Protein AF-0000000084942163 (afdb_homodimer)

Structure (mmCIF, N/CA/C/O backbone):
data_AF-0000000084942163-model_v1
#
loop_
_entity.id
_entity.type
_entity.pdbx_description
1 polymer 'PTS system, Lactose/Cellobiose specific IIB subunit'
#
loop_
_atom_site.group_PDB
_atom_site.id
_atom_site.type_symbol
_atom_site.label_atom_id
_atom_site.label_alt_id
_atom_site.label_comp_id
_atom_site.label_asym_id
_atom_site.label_entity_id
_atom_site.label_seq_id
_atom_site.pdbx_PDB_ins_code
_atom_site.Cartn_x
_atom_site.Cartn_y
_atom_site.Cartn_z
_atom_site.occupancy
_atom_site.B_iso_or_equiv
_atom_site.auth_seq_id
_atom_site.auth_comp_id
_atom_site.auth_asym_id
_atom_site.auth_atom_id
_atom_site.pdbx_PDB_model_num
ATOM 1 N N . MET A 1 1 ? 3.299 -0.638 -3.248 1 67.81 1 MET A N 1
ATOM 2 C CA . MET A 1 1 ? 3.74 -1.973 -3.645 1 67.81 1 MET A CA 1
ATOM 3 C C . MET A 1 1 ? 2.865 -2.525 -4.766 1 67.81 1 MET A C 1
ATOM 5 O O . MET A 1 1 ? 1.642 -2.383 -4.73 1 67.81 1 MET A O 1
ATOM 9 N N . LYS A 1 2 ? 3.496 -3.043 -5.801 1 80.25 2 LYS A N 1
ATOM 10 C CA . LYS A 1 2 ? 2.793 -3.65 -6.926 1 80.25 2 LYS A CA 1
ATOM 11 C C . LYS A 1 2 ? 2.842 -5.176 -6.848 1 80.25 2 LYS A C 1
ATOM 13 O O . LYS A 1 2 ? 3.924 -5.766 -6.82 1 80.25 2 LYS A O 1
ATOM 18 N N . VAL A 1 3 ? 1.602 -5.746 -6.766 1 85.88 3 VAL A N 1
ATOM 19 C CA . VAL A 1 3 ? 1.5 -7.191 -6.613 1 85.88 3 VAL A CA 1
ATOM 20 C C . VAL A 1 3 ? 0.808 -7.793 -7.836 1 85.88 3 VAL A C 1
ATOM 22 O O . VAL A 1 3 ? -0.173 -7.238 -8.336 1 85.88 3 VAL A O 1
ATOM 25 N N . LEU A 1 4 ? 1.33 -8.914 -8.367 1 88.06 4 LEU A N 1
ATOM 26 C CA . LEU A 1 4 ? 0.745 -9.648 -9.484 1 88.06 4 LEU A CA 1
ATOM 27 C C . LEU A 1 4 ? 0.287 -11.031 -9.039 1 88.06 4 LEU A C 1
ATOM 29 O O . LEU A 1 4 ? 1.08 -11.812 -8.508 1 88.06 4 LEU A O 1
ATOM 33 N N . ALA A 1 5 ? -0.987 -11.266 -9.156 1 90.25 5 ALA A N 1
ATOM 34 C CA . ALA A 1 5 ? -1.552 -12.602 -8.992 1 90.25 5 ALA A CA 1
ATOM 35 C C . ALA A 1 5 ? -1.665 -13.312 -10.336 1 90.25 5 ALA A C 1
ATOM 37 O O . ALA A 1 5 ? -2.311 -12.812 -11.258 1 90.25 5 ALA A O 1
ATOM 38 N N . ALA A 1 6 ? -0.966 -14.414 -10.391 1 90 6 ALA A N 1
ATOM 39 C CA . ALA A 1 6 ? -0.993 -15.117 -11.672 1 90 6 ALA A CA 1
ATOM 40 C C . ALA A 1 6 ? -1.454 -16.562 -11.492 1 90 6 ALA A C 1
ATOM 42 O O . ALA A 1 6 ? -1.096 -17.219 -10.516 1 90 6 ALA A O 1
ATOM 43 N N . CYS A 1 7 ? -2.297 -17 -12.32 1 81.81 7 CYS A N 1
ATOM 44 C CA . CYS A 1 7 ? -2.74 -18.391 -12.289 1 81.81 7 CYS A CA 1
ATOM 45 C C . CYS A 1 7 ? -2.576 -19.062 -13.648 1 81.81 7 CYS A C 1
ATOM 47 O O . CYS A 1 7 ? -2.479 -18.375 -14.672 1 81.81 7 CYS A O 1
ATOM 49 N N . GLY A 1 8 ? -2.443 -20.344 -13.578 1 77.88 8 GLY A N 1
ATOM 50 C CA . GLY A 1 8 ? -2.289 -21.141 -14.789 1 77.88 8 GLY A CA 1
ATOM 51 C C . GLY A 1 8 ? -3.568 -21.25 -15.594 1 77.88 8 GLY A C 1
ATOM 52 O O . GLY A 1 8 ? -3.525 -21.391 -16.812 1 77.88 8 GLY A O 1
ATOM 53 N N . SER A 1 9 ? -4.609 -21.391 -14.898 1 66.06 9 SER A N 1
ATOM 54 C CA . SER A 1 9 ? -5.871 -21.828 -15.492 1 66.06 9 SER A CA 1
ATOM 55 C C . SER A 1 9 ? -6.652 -20.656 -16.062 1 66.06 9 SER A C 1
ATOM 57 O O . SER A 1 9 ? -7.77 -20.828 -16.562 1 66.06 9 SER A O 1
ATOM 59 N N . GLY A 1 10 ? -6.152 -19.438 -16 1 65.75 10 GLY A N 1
ATOM 60 C CA . GLY A 1 10 ? -6.906 -18.359 -16.609 1 65.75 10 GLY A CA 1
ATOM 61 C C . GLY A 1 10 ? -7.129 -17.188 -15.68 1 65.75 10 GLY A C 1
ATOM 62 O O . GLY A 1 10 ? -6.625 -17.172 -14.555 1 65.75 10 GLY A O 1
ATOM 63 N N . MET A 1 11 ? -7.984 -16.219 -16.125 1 67.44 11 MET A N 1
ATOM 64 C CA . MET A 1 11 ? -8.227 -14.922 -15.516 1 67.44 11 MET A CA 1
ATOM 65 C C . MET A 1 11 ? -9.125 -15.055 -14.289 1 67.44 11 MET A C 1
ATOM 67 O O . MET A 1 11 ? -8.898 -14.383 -13.273 1 67.44 11 MET A O 1
ATOM 71 N N . GLY A 1 12 ? -9.961 -16.141 -14.227 1 70.31 12 GLY A N 1
ATOM 72 C CA . GLY A 1 12 ? -10.852 -16.281 -13.086 1 70.31 12 GLY A CA 1
ATOM 73 C C . GLY A 1 12 ? -10.117 -16.594 -11.797 1 70.31 12 GLY A C 1
ATOM 74 O O . GLY A 1 12 ? -10.352 -15.945 -10.773 1 70.31 12 GLY A O 1
ATOM 75 N N . SER A 1 13 ? -9.312 -17.625 -11.82 1 75.69 13 SER A N 1
ATOM 76 C CA . SER A 1 13 ? -8.578 -18.016 -10.625 1 75.69 13 SER A CA 1
ATOM 77 C C . SER A 1 13 ? -7.664 -16.906 -10.133 1 75.69 13 SER A C 1
ATOM 79 O O . SER A 1 13 ? -7.566 -16.656 -8.93 1 75.69 13 SER A O 1
ATOM 81 N N . SER A 1 14 ? -7.109 -16.188 -11.148 1 78.12 14 SER A N 1
ATOM 82 C CA . SER A 1 14 ? -6.227 -15.094 -10.734 1 78.12 14 SER A CA 1
ATOM 83 C C . SER A 1 14 ? -7.016 -13.945 -10.109 1 78.12 14 SER A C 1
ATOM 85 O O . SER A 1 14 ? -6.516 -13.258 -9.211 1 78.12 14 SER A O 1
ATOM 87 N N . GLN A 1 15 ? -8.234 -13.773 -10.539 1 73.62 15 GLN A N 1
ATOM 88 C CA . GLN A 1 15 ? -9.094 -12.766 -9.93 1 73.62 15 GLN A CA 1
ATOM 89 C C . GLN A 1 15 ? -9.406 -13.109 -8.477 1 73.62 15 GLN A C 1
ATOM 91 O O . GLN A 1 15 ? -9.414 -12.227 -7.617 1 73.62 15 GLN A O 1
ATOM 96 N N . ILE A 1 16 ? -9.672 -14.352 -8.266 1 75.06 16 ILE A N 1
ATOM 97 C CA . ILE A 1 16 ? -9.953 -14.797 -6.906 1 75.06 16 ILE A CA 1
ATOM 98 C C . ILE A 1 16 ? -8.727 -14.594 -6.027 1 75.06 16 ILE A C 1
ATOM 100 O O . ILE A 1 16 ? -8.836 -14.102 -4.898 1 75.06 16 ILE A O 1
ATOM 104 N N . ILE A 1 17 ? -7.609 -14.92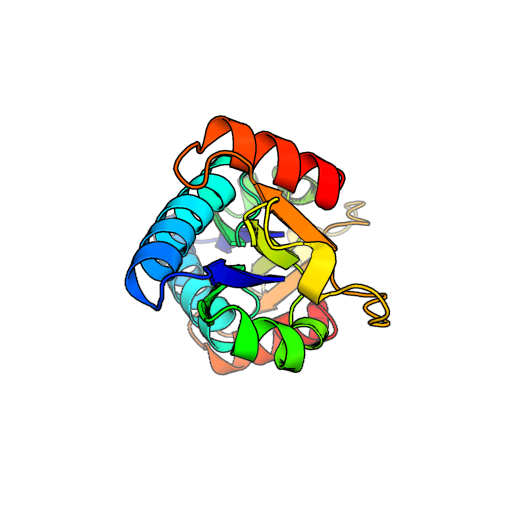2 -6.562 1 81.25 17 ILE A N 1
ATOM 105 C CA . ILE A 1 17 ? -6.363 -14.75 -5.824 1 81.25 17 ILE A CA 1
ATOM 106 C C . ILE A 1 17 ? -6.145 -13.266 -5.527 1 81.25 17 ILE A C 1
ATOM 108 O O . ILE A 1 17 ? -5.75 -12.898 -4.418 1 81.25 17 ILE A O 1
ATOM 112 N N . LYS A 1 18 ? -6.441 -12.469 -6.516 1 79.62 18 LYS A N 1
ATOM 113 C CA . LYS A 1 18 ? -6.344 -11.023 -6.328 1 79.62 18 LYS A CA 1
ATOM 114 C C . LYS A 1 18 ? -7.223 -10.555 -5.172 1 79.62 18 LYS A C 1
ATOM 116 O O . LYS A 1 18 ? -6.773 -9.797 -4.312 1 79.62 18 LYS A O 1
ATOM 121 N N . MET A 1 19 ? -8.383 -11.023 -5.105 1 73.31 19 MET A N 1
ATOM 122 C CA . MET A 1 19 ? -9.312 -10.625 -4.055 1 73.31 19 MET A CA 1
ATOM 123 C C . MET A 1 19 ? -8.812 -11.07 -2.686 1 73.31 19 MET A C 1
ATOM 125 O O . MET A 1 19 ? -8.859 -10.312 -1.72 1 73.31 19 MET A O 1
ATOM 129 N N . LYS A 1 20 ? -8.336 -12.328 -2.629 1 78.69 20 LYS A N 1
ATOM 130 C CA . LYS A 1 20 ? -7.824 -12.852 -1.362 1 78.69 20 LYS A CA 1
ATOM 131 C C . LYS A 1 20 ? -6.57 -12.102 -0.925 1 78.69 20 LYS A C 1
ATOM 133 O O . LYS A 1 20 ? -6.398 -11.805 0.259 1 78.69 20 LYS A O 1
ATOM 138 N N . LEU A 1 21 ? -5.738 -11.812 -1.9 1 82.56 21 LEU A N 1
ATOM 139 C CA . LEU A 1 21 ? -4.527 -11.055 -1.602 1 82.56 21 LEU A CA 1
ATOM 140 C C . LEU A 1 21 ? -4.875 -9.68 -1.043 1 82.56 21 LEU A C 1
ATOM 142 O O . LEU A 1 21 ? -4.262 -9.227 -0.073 1 82.56 21 LEU A O 1
ATOM 146 N N . THR A 1 22 ? -5.801 -9.023 -1.684 1 72.56 22 THR A N 1
ATOM 147 C CA . THR A 1 22 ? -6.25 -7.719 -1.214 1 72.56 22 THR A CA 1
ATOM 148 C C . THR A 1 22 ? -6.691 -7.793 0.245 1 72.56 22 THR A C 1
ATOM 150 O O . THR A 1 22 ? -6.312 -6.949 1.058 1 72.56 22 THR A O 1
ATOM 153 N N . ASN A 1 23 ? -7.418 -8.914 0.524 1 73.06 23 ASN A N 1
ATOM 154 C CA . ASN A 1 23 ? -7.871 -9.117 1.896 1 73.06 23 ASN A CA 1
ATOM 155 C C . ASN A 1 23 ? -6.695 -9.328 2.848 1 73.06 23 ASN A C 1
ATOM 157 O O . ASN A 1 23 ? -6.684 -8.781 3.955 1 73.06 23 ASN A O 1
ATOM 161 N N . VAL A 1 24 ? -5.785 -10.172 2.498 1 76.19 24 VAL A N 1
ATOM 162 C CA . VAL A 1 24 ? -4.617 -10.492 3.312 1 76.19 24 VAL A CA 1
ATOM 163 C C . VAL A 1 24 ? -3.795 -9.227 3.561 1 76.19 24 VAL A C 1
ATOM 165 O O . VAL A 1 24 ? -3.367 -8.969 4.688 1 76.19 24 VAL A O 1
ATOM 168 N N . PHE A 1 25 ? -3.551 -8.461 2.553 1 74.38 25 PHE A N 1
ATOM 169 C CA . PHE A 1 25 ? -2.779 -7.23 2.713 1 74.38 25 PHE A CA 1
ATOM 170 C C . PHE A 1 25 ? -3.479 -6.27 3.668 1 74.38 25 PHE A C 1
ATOM 172 O O . PHE A 1 25 ? -2.824 -5.562 4.434 1 74.38 25 PHE A O 1
ATOM 179 N N . ARG A 1 26 ? -4.73 -6.305 3.504 1 66 26 ARG A N 1
ATOM 180 C CA . ARG A 1 26 ? -5.523 -5.488 4.418 1 66 26 ARG A CA 1
ATOM 181 C C . ARG A 1 26 ? -5.312 -5.918 5.863 1 66 26 ARG A C 1
ATOM 183 O O . ARG A 1 26 ? -5.109 -5.078 6.742 1 66 26 ARG A O 1
ATOM 190 N N . LYS A 1 27 ? -5.309 -7.289 6.012 1 67.25 27 LYS A N 1
ATOM 191 C CA . LYS A 1 27 ? -5.164 -7.844 7.355 1 67.25 27 LYS A CA 1
ATOM 192 C C . LYS A 1 27 ? -3.756 -7.605 7.898 1 67.25 27 LYS A C 1
ATOM 194 O O . LYS A 1 27 ? -3.572 -7.43 9.102 1 67.25 27 LYS A O 1
ATOM 199 N N . LEU A 1 28 ? -2.854 -7.781 7 1 63.09 28 LEU A N 1
ATOM 200 C CA . LEU A 1 28 ? -1.464 -7.598 7.406 1 63.09 28 LEU A CA 1
ATOM 201 C C . LEU A 1 28 ? -1.133 -6.117 7.566 1 63.09 28 LEU A C 1
ATOM 203 O O . LEU A 1 28 ? -0.024 -5.766 7.973 1 63.09 28 LEU A O 1
ATOM 207 N N . ASN A 1 29 ? -2.1 -5.301 7.43 1 54.91 29 ASN A N 1
ATOM 208 C CA . ASN A 1 29 ? -1.901 -3.855 7.496 1 54.91 29 ASN A CA 1
ATOM 209 C C . ASN A 1 29 ? -0.784 -3.398 6.562 1 54.91 29 ASN A C 1
ATOM 211 O O . ASN A 1 29 ? 0.019 -2.537 6.922 1 54.91 29 ASN A O 1
ATOM 215 N N . ILE A 1 30 ? -0.42 -4.328 5.703 1 50.69 30 ILE A N 1
ATOM 216 C CA . ILE A 1 30 ? 0.591 -3.914 4.738 1 50.69 30 ILE A CA 1
ATOM 217 C C . ILE A 1 30 ? 0.036 -2.797 3.857 1 50.69 30 ILE A C 1
ATOM 219 O O . ILE A 1 30 ? 0.793 -1.981 3.328 1 50.69 30 ILE A O 1
ATOM 223 N N . PRO A 1 31 ? -1.239 -2.74 3.568 1 52.91 31 PRO A N 1
ATOM 224 C CA . PRO A 1 31 ? -1.626 -1.7 2.611 1 52.91 31 PRO A CA 1
ATOM 225 C C . PRO A 1 31 ? -1.34 -0.291 3.123 1 52.91 31 PRO A C 1
ATOM 227 O O . PRO A 1 31 ? -1.049 -0.107 4.309 1 52.91 31 PRO A O 1
ATOM 230 N N . LEU A 1 32 ? -1.668 0.721 2.238 1 59.22 32 LEU A N 1
ATOM 231 C CA . LEU A 1 32 ? -1.791 2.109 2.668 1 59.22 32 LEU A CA 1
ATOM 232 C C . LEU A 1 32 ? -2.834 2.246 3.771 1 59.22 32 LEU A C 1
ATOM 234 O O . LEU A 1 32 ? -4.004 1.922 3.568 1 59.22 32 LEU A O 1
ATOM 238 N N . GLU A 1 33 ? -2.463 2.111 4.965 1 70.31 33 GLU A N 1
ATOM 239 C CA . GLU A 1 33 ? -3.361 2.443 6.066 1 70.31 33 GLU A CA 1
ATOM 240 C C . GLU A 1 33 ? -3.336 3.939 6.367 1 70.31 33 GLU A C 1
ATOM 242 O O . GLU A 1 33 ? -2.293 4.488 6.73 1 70.31 33 GLU A O 1
ATOM 247 N N . VAL A 1 34 ? -4.496 4.539 5.945 1 76.81 34 VAL A N 1
ATOM 248 C CA . VAL A 1 34 ? -4.594 5.961 6.254 1 76.81 34 VAL A CA 1
ATOM 249 C C . VAL A 1 34 ? -5.473 6.164 7.488 1 76.81 34 VAL A C 1
ATOM 251 O O . VAL A 1 34 ? -6.637 5.758 7.5 1 76.81 34 VAL A O 1
ATOM 254 N N . HIS A 1 35 ? -4.953 6.609 8.516 1 81.75 35 HIS A N 1
ATOM 255 C CA . HIS A 1 35 ? -5.656 6.977 9.734 1 81.75 35 HIS A CA 1
ATOM 256 C C . HIS A 1 35 ? -5.824 8.492 9.844 1 81.75 35 HIS A C 1
ATOM 258 O O . HIS A 1 35 ? -5.16 9.242 9.133 1 81.75 35 HIS A O 1
ATOM 264 N N . HIS A 1 36 ? -6.879 8.883 10.617 1 84.5 36 HIS A N 1
ATOM 265 C CA . HIS A 1 36 ? -7.035 10.305 10.867 1 84.5 36 HIS A CA 1
ATOM 266 C C . HIS A 1 36 ? -7.219 10.586 12.352 1 84.5 36 HIS A C 1
ATOM 268 O O . HIS A 1 36 ? -7.711 9.734 13.094 1 84.5 36 HIS A O 1
ATOM 274 N N . CYS A 1 37 ? -6.715 11.711 12.867 1 85.62 37 CYS A N 1
ATOM 275 C CA . CYS A 1 37 ? -6.879 12.125 14.258 1 85.62 37 CYS A CA 1
ATOM 276 C C . CYS A 1 37 ? -6.637 13.617 14.414 1 85.62 37 CYS A C 1
ATOM 278 O O . CYS A 1 37 ? -6.301 14.305 13.445 1 85.62 37 CYS A O 1
ATOM 280 N N . ALA A 1 38 ? -6.898 14.125 15.633 1 88.75 38 ALA A N 1
ATOM 281 C CA . ALA A 1 38 ? -6.551 15.508 15.961 1 88.75 38 ALA A CA 1
ATOM 282 C C . ALA A 1 38 ? -5.035 15.68 16.047 1 88.75 38 ALA A C 1
ATOM 284 O O . ALA A 1 38 ? -4.309 14.727 16.344 1 88.75 38 ALA A O 1
ATOM 285 N N . VAL A 1 39 ? -4.625 16.953 15.875 1 89.38 39 VAL A N 1
ATOM 286 C CA . VAL A 1 39 ? -3.197 17.25 15.859 1 89.38 39 VAL A CA 1
ATOM 287 C C . VAL A 1 39 ? -2.574 16.891 17.203 1 89.38 39 VAL A C 1
ATOM 289 O O . VAL A 1 39 ? -1.424 16.438 17.266 1 89.38 39 VAL A O 1
ATOM 292 N N . SER A 1 40 ? -3.232 17.109 18.266 1 87.81 40 SER A N 1
ATOM 293 C CA . SER A 1 40 ? -2.732 16.75 19.594 1 87.81 40 SER A CA 1
ATOM 294 C C . SER A 1 40 ? -2.404 15.273 19.688 1 87.81 40 SER A C 1
ATOM 296 O O . SER A 1 40 ? -1.388 14.891 20.266 1 87.81 40 SER A O 1
ATOM 298 N N . GLU A 1 41 ? -3.219 14.469 19.172 1 89.06 41 GLU A N 1
ATOM 299 C CA . GLU A 1 41 ? -2.99 13.031 19.141 1 89.06 41 GLU A CA 1
ATOM 300 C C . GLU A 1 41 ? -1.881 12.672 18.156 1 89.06 41 GLU A C 1
ATOM 302 O O . GLU A 1 41 ? -1.086 11.766 18.406 1 89.06 41 GLU A O 1
ATOM 307 N N . ALA A 1 42 ? -1.848 13.359 17.094 1 90.06 42 ALA A N 1
ATOM 308 C CA . ALA A 1 42 ? -0.821 13.109 16.078 1 90.06 42 ALA A CA 1
ATOM 309 C C . ALA A 1 42 ? 0.577 13.297 16.656 1 90.06 42 ALA A C 1
ATOM 311 O O . ALA A 1 42 ? 1.489 12.523 16.375 1 90.06 42 ALA A O 1
ATOM 312 N N . LYS A 1 43 ? 0.697 14.375 17.5 1 91.31 43 LYS A N 1
ATOM 313 C CA . LYS A 1 43 ? 1.988 14.656 18.125 1 91.31 43 LYS A CA 1
ATOM 314 C C . LYS A 1 43 ? 2.49 13.445 18.906 1 91.31 43 LYS A C 1
ATOM 316 O O . LYS A 1 43 ? 3.666 13.086 18.812 1 91.31 43 LYS A O 1
ATOM 321 N N . SER A 1 44 ? 1.686 12.797 19.516 1 91.5 44 SER A N 1
ATOM 322 C CA . SER A 1 44 ? 2.064 11.688 20.391 1 91.5 44 SER A CA 1
ATOM 323 C C . SER A 1 44 ? 2.201 10.391 19.609 1 91.5 44 SER A C 1
ATOM 325 O O . SER A 1 44 ? 2.918 9.477 20.031 1 91.5 44 SER A O 1
ATOM 327 N N . SER A 1 45 ? 1.573 10.328 18.469 1 91.31 45 SER A N 1
ATOM 328 C CA . SER A 1 45 ? 1.506 9.047 17.766 1 91.31 45 SER A CA 1
ATOM 329 C C . SER A 1 45 ? 2.318 9.07 16.484 1 91.31 45 SER A C 1
ATOM 331 O O . SER A 1 45 ? 2.441 8.047 15.805 1 91.31 45 SER A O 1
ATOM 333 N N . ALA A 1 46 ? 2.906 10.133 16.172 1 91.94 46 ALA A N 1
ATOM 334 C CA . ALA A 1 46 ? 3.557 10.352 14.891 1 91.94 46 ALA A CA 1
ATOM 335 C C . ALA A 1 46 ? 4.602 9.273 14.617 1 91.94 46 ALA A C 1
ATOM 337 O O . ALA A 1 46 ? 4.734 8.797 13.484 1 91.94 46 ALA A O 1
ATOM 338 N N . LYS A 1 47 ? 5.234 8.797 15.656 1 91.38 47 LYS A N 1
ATOM 339 C CA . LYS A 1 47 ? 6.332 7.844 15.516 1 91.38 47 LYS A CA 1
ATOM 340 C C . LYS A 1 47 ?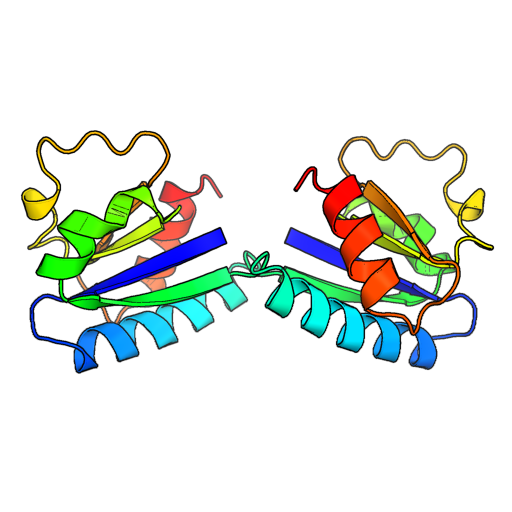 5.824 6.496 15.008 1 91.38 47 LYS A C 1
ATOM 342 O O . LYS A 1 47 ? 6.609 5.668 14.539 1 91.38 47 LYS A O 1
ATOM 347 N N . ASN A 1 48 ? 4.57 6.273 15.109 1 87.44 48 ASN A N 1
ATOM 348 C CA . ASN A 1 48 ? 3.992 4.992 14.727 1 87.44 48 ASN A CA 1
ATOM 349 C C . ASN A 1 48 ? 3.607 4.973 13.25 1 87.44 48 ASN A C 1
ATOM 351 O O . ASN A 1 48 ? 3.09 3.973 12.75 1 87.44 48 ASN A O 1
ATOM 355 N N . TYR A 1 49 ? 3.814 6.062 12.578 1 87.1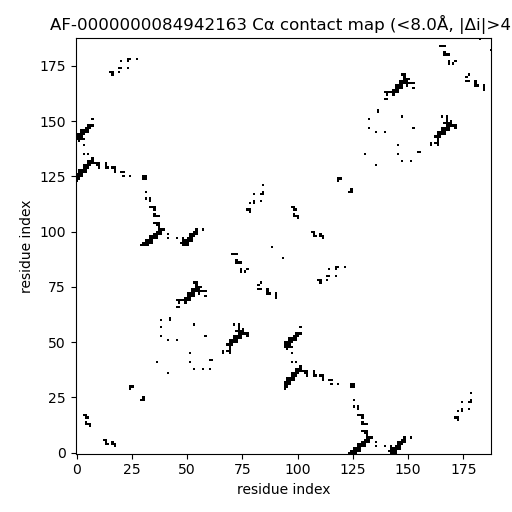2 49 TYR A N 1
ATOM 356 C CA . TYR A 1 49 ? 3.396 6.18 11.18 1 87.12 49 TYR A CA 1
ATOM 357 C C . TYR A 1 49 ? 4.59 6.477 10.281 1 87.12 49 TYR A C 1
ATOM 359 O O . TYR A 1 49 ? 5.578 7.066 10.719 1 87.12 49 TYR A O 1
ATOM 367 N N . ASP A 1 50 ? 4.531 6.059 9.031 1 84.19 50 ASP A N 1
ATOM 368 C CA . ASP A 1 50 ? 5.566 6.34 8.039 1 84.19 50 ASP A CA 1
ATOM 369 C C . ASP A 1 50 ? 5.453 7.766 7.516 1 84.19 50 ASP A C 1
ATOM 371 O O . ASP A 1 50 ? 6.461 8.406 7.211 1 84.19 50 ASP A O 1
ATOM 375 N N . LEU A 1 51 ? 4.215 8.234 7.375 1 88.5 51 LEU A N 1
ATOM 376 C CA . LEU A 1 51 ? 3.898 9.539 6.816 1 88.5 51 LEU A CA 1
ATOM 377 C C . LEU A 1 51 ? 2.793 10.219 7.617 1 88.5 51 LEU A C 1
ATOM 379 O O . LEU A 1 51 ? 1.783 9.594 7.945 1 88.5 51 LEU A O 1
ATOM 383 N N . VAL A 1 52 ? 3.039 11.43 8.078 1 92.19 52 VAL A N 1
ATOM 384 C CA . VAL A 1 52 ? 2.029 12.281 8.703 1 92.19 52 VAL A CA 1
ATOM 385 C C . VAL A 1 52 ? 1.749 13.492 7.82 1 92.19 52 VAL A C 1
ATOM 387 O O . VAL A 1 52 ? 2.676 14.188 7.398 1 92.19 52 VAL A O 1
ATOM 390 N N . VAL A 1 53 ? 0.485 13.664 7.492 1 92.75 53 VAL A N 1
ATOM 391 C CA . VAL A 1 53 ? 0.049 14.797 6.684 1 92.75 53 VAL A CA 1
ATOM 392 C C . VAL A 1 53 ? -0.767 15.766 7.539 1 92.75 53 VAL A C 1
ATOM 394 O O . VAL A 1 53 ? -1.746 15.367 8.172 1 92.75 53 VAL A O 1
ATOM 397 N N . ILE A 1 54 ? -0.37 17.031 7.586 1 91.25 54 ILE A N 1
ATOM 398 C CA . ILE A 1 54 ? -0.996 18.047 8.438 1 91.25 54 ILE A CA 1
ATOM 399 C C . ILE A 1 54 ? -0.968 19.406 7.73 1 91.25 54 ILE A C 1
ATOM 401 O O . ILE A 1 54 ? -0.328 19.547 6.688 1 91.25 54 ILE A O 1
ATOM 405 N N . SER A 1 55 ? -1.715 20.328 8.312 1 92 55 SER A N 1
ATOM 406 C CA . SER A 1 55 ? -1.631 21.703 7.828 1 92 55 SER A CA 1
ATOM 407 C C . SER A 1 55 ? -0.234 22.281 8.031 1 92 55 SER A C 1
ATOM 409 O O . SER A 1 55 ? 0.374 22.078 9.086 1 92 55 SER A O 1
ATOM 411 N N . SER A 1 56 ? 0.268 22.984 7.008 1 93.44 56 SER A N 1
ATOM 412 C CA . SER A 1 56 ? 1.579 23.625 7.129 1 93.44 56 SER A CA 1
ATOM 413 C C . SER A 1 56 ? 1.635 24.547 8.336 1 93.44 56 SER A C 1
ATOM 415 O O . SER A 1 56 ? 2.699 24.75 8.922 1 93.44 56 SER A O 1
ATOM 417 N N . ALA A 1 57 ? 0.487 25.094 8.672 1 91.81 57 ALA A N 1
ATOM 418 C CA . ALA A 1 57 ? 0.404 26.031 9.781 1 91.81 57 ALA A CA 1
ATOM 419 C C . ALA A 1 57 ? 0.66 25.328 11.109 1 91.81 57 ALA A C 1
ATOM 421 O O . ALA A 1 57 ? 0.956 25.984 12.117 1 91.81 57 ALA A O 1
ATOM 422 N N . LEU A 1 58 ? 0.569 24.062 11.172 1 92.06 58 LEU A N 1
ATOM 423 C CA . LEU A 1 58 ? 0.66 23.344 12.438 1 92.06 58 LEU A CA 1
ATOM 424 C C . LEU A 1 58 ? 1.929 22.5 12.484 1 92.06 58 LEU A C 1
ATOM 426 O O . LEU A 1 58 ? 2.09 21.672 13.383 1 92.06 58 LEU A O 1
ATOM 430 N N . LEU A 1 59 ? 2.834 22.609 11.531 1 92.81 59 LEU A N 1
ATOM 431 C CA . LEU A 1 59 ? 4.039 21.797 11.453 1 92.81 59 LEU A CA 1
ATOM 432 C C . LEU A 1 59 ? 4.875 21.938 12.719 1 92.81 59 LEU A C 1
ATOM 434 O O . LEU A 1 59 ? 5.57 21 13.117 1 92.81 59 LEU A O 1
ATOM 438 N N . GLU A 1 60 ? 4.742 23.078 13.352 1 93.38 60 GLU A N 1
ATOM 439 C CA . GLU A 1 60 ? 5.586 23.406 14.5 1 93.38 60 GLU A CA 1
ATOM 440 C C . GLU A 1 60 ? 5.32 22.469 15.672 1 93.38 60 GLU A C 1
ATOM 442 O O . GLU A 1 60 ? 6.141 22.344 16.578 1 93.38 60 GLU A O 1
ATOM 447 N N . VAL A 1 61 ? 4.18 21.859 15.703 1 90.75 61 VAL A N 1
ATOM 448 C CA . VAL A 1 61 ? 3.826 20.953 16.797 1 90.75 61 VAL A CA 1
ATOM 449 C C . VAL A 1 61 ? 4.824 19.797 16.859 1 90.75 61 VAL A C 1
ATOM 451 O O . VAL A 1 61 ? 4.996 19.172 17.906 1 90.75 61 VAL A O 1
ATOM 454 N N . PHE A 1 62 ? 5.496 19.438 15.773 1 92.19 62 PHE A N 1
ATOM 455 C CA . PHE A 1 62 ? 6.422 18.312 15.734 1 92.19 62 PHE A CA 1
ATOM 456 C C . PHE A 1 62 ? 7.848 18.781 16 1 92.19 62 PHE A C 1
ATOM 458 O O . PHE A 1 62 ? 8.773 17.969 16.047 1 92.19 62 PHE A O 1
ATOM 465 N N . ASP A 1 63 ? 8.047 20.062 16.156 1 92.06 63 ASP A N 1
ATOM 466 C CA . ASP A 1 63 ? 9.383 20.594 16.406 1 92.06 63 ASP A CA 1
ATOM 467 C C . ASP A 1 63 ? 10.016 19.906 17.625 1 92.06 63 ASP A C 1
ATOM 469 O O . ASP A 1 63 ? 9.367 19.766 18.672 1 92.06 63 ASP A O 1
ATOM 473 N N . GLY A 1 64 ? 11.195 19.438 17.469 1 91.44 64 GLY A N 1
ATOM 474 C CA . GLY A 1 64 ? 11.93 18.859 18.578 1 91.44 64 GLY A CA 1
ATOM 475 C C . GLY A 1 64 ? 11.703 17.375 18.734 1 91.44 64 GLY A C 1
ATOM 476 O O . GLY A 1 64 ? 12.328 16.719 19.578 1 91.44 64 GLY A O 1
ATOM 477 N N . LEU A 1 65 ? 10.727 16.953 18.031 1 90.5 65 LEU A N 1
ATOM 478 C CA . LEU A 1 65 ? 10.477 15.508 18.094 1 90.5 65 LEU A CA 1
ATOM 479 C C . LEU A 1 65 ? 11.469 14.75 17.219 1 90.5 65 LEU A C 1
ATOM 481 O O . LEU A 1 65 ? 11.836 15.211 16.141 1 90.5 65 LEU A O 1
ATOM 485 N N . ASP A 1 66 ? 11.977 13.664 17.75 1 91.44 66 ASP A N 1
ATOM 486 C CA . ASP A 1 66 ? 12.844 12.766 16.984 1 91.44 66 ASP A CA 1
ATOM 487 C C . ASP A 1 66 ? 12.023 11.727 16.234 1 91.44 66 ASP A C 1
ATOM 489 O O . ASP A 1 66 ? 11.578 10.734 16.812 1 91.44 66 ASP A O 1
ATOM 493 N N . LEU A 1 67 ? 11.727 11.945 14.906 1 90.06 67 LEU A N 1
ATOM 494 C CA . LEU A 1 67 ? 10.914 11.086 14.055 1 90.06 67 LEU A CA 1
ATOM 495 C C . LEU A 1 67 ? 11.711 10.602 12.844 1 90.06 67 LEU A C 1
ATOM 497 O O . LEU A 1 67 ? 11.391 10.938 11.703 1 90.06 67 LEU A O 1
ATOM 501 N N . PRO A 1 68 ? 12.727 9.719 13.07 1 88.81 68 PRO A N 1
ATOM 502 C CA . PRO A 1 68 ? 13.656 9.352 12 1 88.81 68 PRO A CA 1
ATOM 503 C C . PRO A 1 68 ? 12.984 8.523 10.906 1 88.81 68 PRO A C 1
ATOM 505 O O . PRO A 1 68 ? 13.438 8.523 9.758 1 88.81 68 PRO A O 1
ATOM 508 N N . ASN A 1 69 ? 11.961 7.867 11.25 1 85.06 69 ASN A N 1
ATOM 509 C CA . ASN A 1 69 ? 11.32 6.992 10.273 1 85.06 69 ASN A CA 1
ATOM 510 C C . ASN A 1 69 ? 9.977 7.547 9.82 1 85.06 69 ASN A C 1
ATOM 512 O O . ASN A 1 69 ? 9.234 6.875 9.102 1 85.06 69 ASN A O 1
ATOM 516 N N . THR A 1 70 ? 9.547 8.703 10.32 1 90.31 70 THR A N 1
ATOM 517 C CA . THR A 1 70 ? 8.273 9.32 9.984 1 90.31 70 THR A CA 1
ATOM 518 C C . THR A 1 70 ? 8.492 10.578 9.148 1 90.31 70 THR A C 1
ATOM 520 O O . THR A 1 70 ? 9.203 11.492 9.562 1 90.31 70 THR A O 1
ATOM 523 N N . LYS A 1 71 ?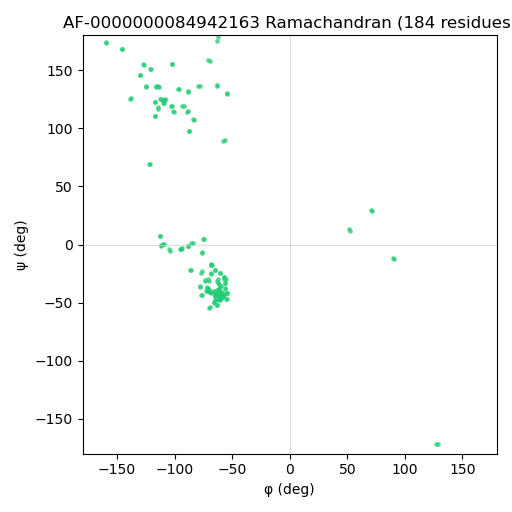 7.93 10.578 8 1 91.31 71 LYS A N 1
ATOM 524 C CA . LYS A 1 71 ? 7.934 11.789 7.184 1 91.31 71 LYS A CA 1
ATOM 525 C C . LYS A 1 71 ? 6.73 12.672 7.5 1 91.31 71 LYS A C 1
ATOM 527 O O . LYS A 1 71 ? 5.609 12.172 7.637 1 91.31 71 LYS A O 1
ATOM 532 N N . ILE A 1 72 ? 7 13.922 7.703 1 93.75 72 ILE A N 1
ATOM 533 C CA . ILE A 1 72 ? 5.93 14.875 7.988 1 93.75 72 ILE A CA 1
ATOM 534 C C . ILE A 1 72 ? 5.719 15.789 6.781 1 93.75 72 ILE A C 1
ATOM 536 O O . ILE A 1 72 ? 6.66 16.438 6.312 1 93.75 72 ILE A O 1
ATOM 540 N N . VAL A 1 73 ? 4.492 15.836 6.293 1 93.62 73 VAL A N 1
ATOM 541 C CA . VAL A 1 73 ? 4.152 16.656 5.141 1 93.62 73 VAL A CA 1
ATOM 542 C C . VAL A 1 73 ? 3.143 17.734 5.551 1 93.62 73 VAL A C 1
ATOM 544 O O . VAL A 1 73 ? 2.094 17.422 6.117 1 93.62 73 VAL A O 1
ATOM 547 N N . GLY A 1 74 ? 3.529 18.906 5.32 1 93.62 74 GLY A N 1
ATOM 548 C CA . GLY A 1 74 ? 2.625 20.031 5.527 1 93.62 74 GLY A CA 1
ATOM 549 C C . GLY A 1 74 ? 1.942 20.484 4.25 1 93.62 74 GLY A C 1
ATOM 550 O O . GLY A 1 74 ? 2.598 20.672 3.223 1 93.62 74 GLY A O 1
ATOM 551 N N . LEU A 1 75 ? 0.673 20.672 4.391 1 92.69 75 LEU A N 1
ATOM 552 C CA . LEU A 1 75 ? -0.092 21.172 3.25 1 92.69 75 LEU A CA 1
ATOM 553 C C . LEU A 1 75 ? -0.631 22.562 3.52 1 92.69 75 LEU A C 1
ATOM 555 O O . LEU A 1 75 ? -1.082 22.859 4.629 1 92.69 75 LEU A O 1
ATOM 559 N N . GLN A 1 76 ? -0.505 23.422 2.531 1 93.56 76 GLN A N 1
ATOM 560 C CA . GLN A 1 76 ? -1.12 24.734 2.623 1 93.56 76 GLN A CA 1
ATOM 561 C C . GLN A 1 76 ? -2.625 24.672 2.379 1 93.56 76 GLN A C 1
ATOM 563 O O . GLN A 1 76 ? -3.402 25.359 3.041 1 93.56 76 GLN A O 1
ATOM 568 N N . ASN A 1 77 ? -2.945 23.906 1.391 1 91.75 77 ASN A N 1
ATOM 569 C CA . ASN A 1 77 ? -4.348 23.641 1.076 1 91.75 77 ASN A CA 1
ATOM 570 C C . ASN A 1 77 ? -4.699 22.172 1.236 1 91.75 77 ASN A C 1
ATOM 572 O O . ASN A 1 77 ? -4.367 21.344 0.377 1 91.75 77 ASN A O 1
ATOM 576 N N . LEU A 1 78 ? -5.492 21.875 2.248 1 86.56 78 LEU A N 1
ATOM 577 C CA . LEU A 1 78 ? -5.77 20.5 2.621 1 86.56 78 LEU A CA 1
ATOM 578 C C . LEU A 1 78 ? -6.758 19.859 1.648 1 86.56 78 LEU A C 1
ATOM 580 O O . LEU A 1 78 ? -6.93 18.641 1.643 1 86.56 78 LEU A O 1
ATOM 584 N N . LEU A 1 79 ? -7.238 20.656 0.81 1 85.75 79 LEU A N 1
ATOM 585 C CA . LEU A 1 79 ? -8.234 20.125 -0.12 1 85.75 79 LEU A CA 1
ATOM 586 C C . LEU A 1 79 ? -7.625 19.922 -1.504 1 85.75 79 LEU A C 1
ATOM 588 O O . LEU A 1 79 ? -8.273 19.359 -2.395 1 85.75 79 LEU A O 1
ATOM 592 N N . SER A 1 80 ? -6.441 20.312 -1.617 1 90.38 80 SER A N 1
ATOM 593 C CA . SER A 1 80 ? -5.801 20.25 -2.928 1 90.38 80 SER A CA 1
ATOM 594 C C . SER A 1 80 ? -5.117 18.906 -3.145 1 90.38 80 SER A C 1
ATOM 596 O O . SER A 1 80 ? -4.047 18.641 -2.592 1 90.38 80 SER A O 1
ATOM 598 N N . GLU A 1 81 ? -5.625 18.125 -4.098 1 86.5 81 GLU A N 1
ATOM 599 C CA . GLU A 1 81 ? -5.012 16.828 -4.414 1 86.5 81 GLU A CA 1
ATOM 600 C C . GLU A 1 81 ? -3.699 17.016 -5.168 1 86.5 81 GLU A C 1
ATOM 602 O O . GLU A 1 81 ? -2.779 16.203 -5.031 1 86.5 81 GLU A O 1
ATOM 607 N N . LYS A 1 82 ? -3.664 18.094 -5.93 1 89.38 82 LYS A N 1
ATOM 608 C CA . LYS A 1 82 ? -2.434 18.375 -6.668 1 89.38 82 LYS A CA 1
ATOM 609 C C .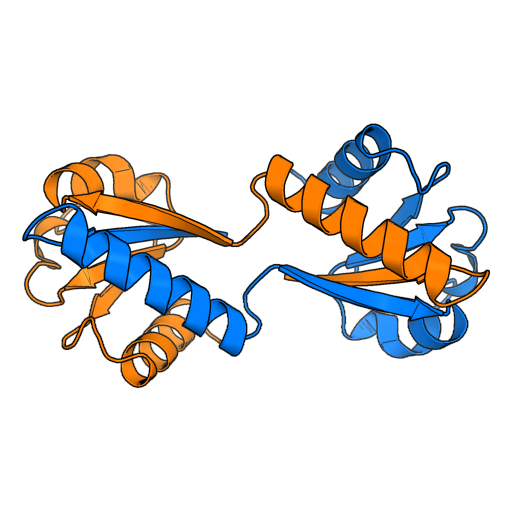 LYS A 1 82 ? -1.268 18.625 -5.715 1 89.38 82 LYS A C 1
ATOM 611 O O . LYS A 1 82 ? -0.194 18.047 -5.871 1 89.38 82 LYS A O 1
ATOM 616 N N . GLU A 1 83 ? -1.531 19.5 -4.836 1 93.06 83 GLU A N 1
ATOM 617 C CA . GLU A 1 83 ? -0.493 19.766 -3.848 1 93.06 83 GLU A CA 1
ATOM 618 C C . GLU A 1 83 ? -0.135 18.516 -3.061 1 93.06 83 GLU A C 1
ATOM 620 O O . GLU A 1 83 ? 1.043 18.234 -2.816 1 93.06 83 GLU A O 1
ATOM 625 N N . MET A 1 84 ? -1.143 17.734 -2.617 1 89.5 84 MET A N 1
ATOM 626 C CA . MET A 1 84 ? -0.919 16.484 -1.899 1 89.5 84 MET A CA 1
ATOM 627 C C . MET A 1 84 ? -0.017 15.547 -2.701 1 89.5 84 MET A C 1
ATOM 629 O O . MET A 1 84 ? 0.951 15 -2.17 1 89.5 84 MET A O 1
ATOM 633 N N . THR A 1 85 ? -0.361 15.438 -3.949 1 85.25 85 THR A N 1
ATOM 634 C CA . THR A 1 85 ? 0.398 14.547 -4.824 1 85.25 85 THR A CA 1
ATOM 635 C C . THR A 1 85 ? 1.854 14.992 -4.914 1 85.25 85 THR A C 1
ATOM 637 O O . THR A 1 85 ? 2.77 14.18 -4.77 1 85.25 85 THR A O 1
ATOM 640 N N . GLU A 1 86 ? 2.033 16.219 -5.062 1 89.06 86 GLU A N 1
ATOM 641 C CA . GLU A 1 86 ? 3.375 16.766 -5.215 1 89.06 86 GLU A CA 1
ATOM 642 C C . GLU A 1 86 ? 4.195 16.578 -3.939 1 89.06 86 GLU A C 1
ATOM 644 O O . GLU A 1 86 ? 5.32 16.094 -3.984 1 89.06 86 GLU A O 1
ATOM 649 N N . LYS A 1 87 ? 3.623 16.953 -2.873 1 90.44 87 LYS A N 1
ATOM 650 C CA . LYS A 1 87 ? 4.359 16.938 -1.611 1 90.44 87 LYS A CA 1
ATOM 651 C C . LYS A 1 87 ? 4.613 15.516 -1.13 1 90.44 87 LYS A C 1
ATOM 653 O O . LYS A 1 87 ? 5.68 15.227 -0.586 1 90.44 87 LYS A O 1
ATOM 658 N N . ILE A 1 88 ? 3.652 14.688 -1.309 1 85.81 88 ILE A N 1
ATOM 659 C CA . ILE A 1 88 ? 3.812 13.305 -0.889 1 85.81 88 ILE A CA 1
ATOM 660 C C . ILE A 1 88 ? 4.84 12.609 -1.779 1 85.81 88 ILE A C 1
ATOM 662 O O . ILE A 1 88 ? 5.695 11.867 -1.29 1 85.81 88 ILE A O 1
ATOM 666 N N . SER A 1 89 ? 4.773 12.883 -3.076 1 80.69 89 SER A N 1
ATOM 667 C CA . SER A 1 89 ? 5.77 12.328 -3.986 1 80.69 89 SER A CA 1
ATOM 668 C C . SER A 1 89 ? 7.18 12.75 -3.59 1 80.69 89 SER A C 1
ATOM 670 O O . SER A 1 89 ? 8.109 11.938 -3.615 1 80.69 89 SER A O 1
ATOM 672 N N . GLU A 1 90 ? 7.273 13.984 -3.293 1 84.81 90 GLU A N 1
ATOM 673 C CA . GLU A 1 90 ? 8.562 14.508 -2.852 1 84.81 90 GLU A CA 1
ATOM 674 C C . GLU A 1 90 ? 9.031 13.82 -1.573 1 84.81 90 GLU A C 1
ATOM 676 O O . GLU A 1 90 ? 10.188 13.406 -1.476 1 84.81 90 GLU A O 1
ATOM 681 N N . ALA A 1 91 ? 8.125 13.711 -0.58 1 83.5 91 ALA A N 1
ATOM 682 C CA . ALA A 1 91 ? 8.453 13.117 0.713 1 83.5 91 ALA A CA 1
ATOM 683 C C . ALA A 1 91 ? 8.859 11.656 0.558 1 83.5 91 ALA A C 1
ATOM 685 O O . ALA A 1 91 ? 9.742 11.172 1.274 1 83.5 91 ALA A O 1
ATOM 686 N N . LEU A 1 92 ? 8.25 11.016 -0.396 1 76.56 92 LEU A N 1
ATOM 687 C CA . LEU A 1 92 ? 8.492 9.586 -0.552 1 76.56 92 LEU A CA 1
ATOM 688 C C . LEU A 1 92 ? 9.578 9.328 -1.592 1 76.56 92 LEU A C 1
ATOM 690 O O . LEU A 1 92 ? 10 8.188 -1.791 1 76.56 92 LEU A O 1
ATOM 694 N N . GLY A 1 93 ? 10.023 10.414 -2.197 1 75.94 93 GLY A N 1
ATOM 695 C CA . GLY A 1 93 ? 11.07 10.289 -3.197 1 75.94 93 GLY A CA 1
ATOM 696 C C . GLY A 1 93 ? 10.594 9.641 -4.484 1 75.94 93 GLY A C 1
ATOM 697 O O . GLY A 1 93 ? 11.305 8.812 -5.066 1 75.94 93 GLY A O 1
ATOM 698 N N . LEU A 1 94 ? 9.445 9.797 -4.754 1 65.94 94 LEU A N 1
ATOM 699 C CA . LEU A 1 94 ? 8.852 9.289 -5.984 1 65.94 94 LEU A CA 1
ATOM 700 C C . LEU A 1 94 ? 9.078 10.258 -7.141 1 65.94 94 LEU A C 1
ATOM 702 O O . LEU A 1 94 ? 9.219 11.461 -6.926 1 65.94 94 LEU A O 1
ATOM 706 N N . MET B 1 1 ? 2.342 0.826 4.082 1 68.19 1 MET B N 1
ATOM 707 C CA . MET B 1 1 ? 2.65 2.164 4.578 1 68.19 1 MET B CA 1
ATOM 708 C C . MET B 1 1 ? 1.524 2.691 5.461 1 68.19 1 MET B C 1
ATOM 710 O O . MET B 1 1 ? 0.347 2.529 5.133 1 68.19 1 MET B O 1
ATOM 714 N N . LYS B 1 2 ? 1.864 3.215 6.621 1 80.44 2 LYS B N 1
ATOM 715 C CA . LYS B 1 2 ? 0.902 3.805 7.547 1 80.44 2 LYS B CA 1
ATOM 716 C C . LYS B 1 2 ? 0.936 5.328 7.477 1 80.44 2 LYS B C 1
ATOM 718 O O . LYS B 1 2 ? 1.979 5.941 7.711 1 80.44 2 LYS B O 1
ATOM 723 N N . VAL B 1 3 ? -0.25 5.871 7.098 1 86.12 3 VAL B N 1
ATOM 724 C CA . VAL B 1 3 ? -0.345 7.316 6.926 1 86.12 3 VAL B CA 1
ATOM 725 C C . VAL B 1 3 ? -1.321 7.898 7.945 1 86.12 3 VAL B C 1
ATOM 727 O O . VAL B 1 3 ? -2.383 7.32 8.195 1 86.12 3 VAL B O 1
ATOM 730 N N . LEU B 1 4 ? -0.978 9.023 8.602 1 88.12 4 LEU B N 1
ATOM 731 C CA . LEU B 1 4 ? -1.829 9.742 9.539 1 88.12 4 LEU B CA 1
ATOM 732 C C . LEU B 1 4 ? -2.197 11.117 9.008 1 88.12 4 LEU B C 1
ATOM 734 O O . LEU B 1 4 ? -1.317 11.922 8.68 1 88.12 4 LEU B O 1
ATOM 738 N N . ALA B 1 5 ? -3.465 11.305 8.797 1 90.44 5 ALA B N 1
ATOM 739 C CA . ALA B 1 5 ? -4.004 12.633 8.508 1 90.44 5 ALA B CA 1
ATOM 740 C C . ALA B 1 5 ? -4.445 13.336 9.781 1 90.44 5 ALA B C 1
ATOM 742 O O . ALA B 1 5 ? -5.281 12.82 10.531 1 90.44 5 ALA B O 1
ATOM 743 N N . ALA B 1 6 ? -3.809 14.461 10.008 1 90.12 6 ALA B N 1
ATOM 744 C CA . ALA B 1 6 ? -4.152 15.156 11.242 1 90.12 6 ALA B CA 1
ATOM 745 C C . ALA B 1 6 ? -4.582 16.594 10.961 1 90.12 6 ALA B C 1
ATOM 747 O O . ALA B 1 6 ? -4.016 17.266 10.094 1 90.12 6 ALA B O 1
ATOM 748 N N . CYS B 1 7 ? -5.602 17.016 11.578 1 82 7 CYS B N 1
ATOM 749 C CA . CYS B 1 7 ? -6.051 18.406 11.438 1 82 7 CYS B CA 1
ATOM 750 C C . CYS B 1 7 ? -6.223 19.062 12.805 1 82 7 CYS B C 1
ATOM 752 O O . CYS B 1 7 ? -6.355 18.375 13.812 1 82 7 CYS B O 1
ATOM 754 N N . GLY B 1 8 ? -6.113 20.359 12.773 1 78.31 8 GLY B N 1
ATOM 755 C CA . GLY B 1 8 ? -6.27 21.141 13.984 1 78.31 8 GLY B CA 1
ATOM 756 C C . GLY B 1 8 ? -7.707 21.234 14.461 1 78.31 8 GLY B C 1
ATOM 757 O O . GLY B 1 8 ? -7.961 21.375 15.656 1 78.31 8 GLY B O 1
ATOM 758 N N . SER B 1 9 ? -8.547 21.375 13.523 1 66.06 9 SER B N 1
ATOM 759 C CA . SER B 1 9 ? -9.922 21.781 13.797 1 66.06 9 SER B CA 1
ATOM 760 C C . SER B 1 9 ? -10.789 20.578 14.18 1 66.06 9 SER B C 1
ATOM 762 O O . SER B 1 9 ? -11.984 20.719 14.43 1 66.06 9 SER B O 1
ATOM 764 N N . GLY B 1 10 ? -10.25 19.375 14.242 1 65.75 10 GLY B N 1
ATOM 765 C CA . GLY B 1 10 ? -11.102 18.266 14.664 1 65.75 10 GLY B CA 1
ATOM 766 C C . GLY B 1 10 ? -11.078 17.109 13.695 1 65.75 10 GLY B C 1
ATOM 767 O O . GLY B 1 10 ? -10.344 17.125 12.711 1 65.75 10 GLY B O 1
ATOM 768 N N . MET B 1 11 ? -11.992 16.094 13.93 1 67.44 11 MET B N 1
ATOM 769 C CA . MET B 1 11 ? -12.055 14.789 13.273 1 67.44 11 MET B CA 1
ATOM 770 C C . MET B 1 11 ? -12.641 14.914 11.867 1 67.44 11 MET B C 1
ATOM 772 O O . MET B 1 11 ? -12.18 14.242 10.945 1 67.44 11 MET B O 1
ATOM 776 N N . GLY B 1 12 ? -13.445 16.016 11.609 1 70.38 12 GLY B N 1
ATOM 777 C CA . GLY B 1 12 ? -14.047 16.156 10.289 1 70.38 12 GLY B CA 1
ATOM 778 C C . GLY B 1 12 ? -13.031 16.469 9.211 1 70.38 12 GLY B C 1
ATOM 779 O O . GLY B 1 12 ? -13.016 15.836 8.156 1 70.38 12 GLY B O 1
ATOM 780 N N . SER B 1 13 ? -12.281 17.5 9.414 1 75.62 13 SER B N 1
ATOM 781 C CA . SER B 1 13 ? -11.289 17.922 8.422 1 75.62 13 SER B CA 1
ATOM 782 C C . SER B 1 13 ? -10.266 16.828 8.172 1 75.62 13 SER B C 1
ATOM 784 O O . SER B 1 13 ? -9.875 16.578 7.023 1 75.62 13 SER B O 1
ATOM 786 N N . SER B 1 14 ? -9.953 16.109 9.281 1 78.31 14 SER B N 1
ATOM 787 C CA . SER B 1 14 ? -8.984 15.031 9.102 1 78.31 14 SER B CA 1
ATOM 788 C C . SER B 1 14 ? -9.578 13.883 8.297 1 78.31 14 SER B C 1
ATOM 790 O O . SER B 1 14 ? -8.867 13.211 7.543 1 78.31 14 SER B O 1
ATOM 792 N N . GLN B 1 15 ? -10.867 13.68 8.43 1 73.5 15 GLN B N 1
ATOM 793 C CA . GLN B 1 15 ? -11.547 12.656 7.633 1 73.5 15 GLN B CA 1
ATOM 794 C C . GLN B 1 15 ? -11.5 13.008 6.148 1 73.5 15 GLN B C 1
ATOM 796 O O . GLN B 1 15 ? -11.289 12.133 5.305 1 73.5 15 GLN B O 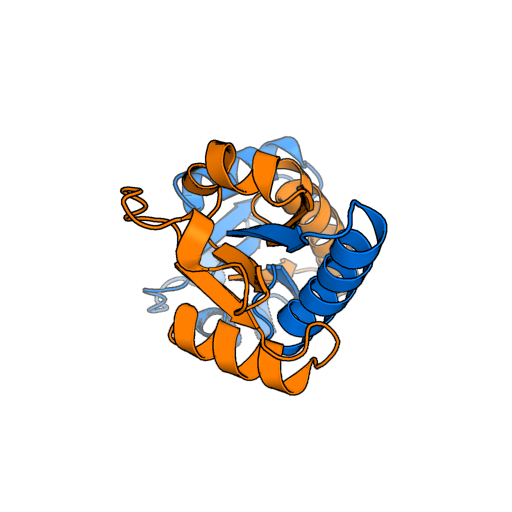1
ATOM 801 N N . ILE B 1 16 ? -11.719 14.242 5.871 1 74.88 16 ILE B N 1
ATOM 802 C CA . ILE B 1 16 ? -11.68 14.703 4.484 1 74.88 16 ILE B CA 1
ATOM 803 C C . ILE B 1 16 ? -10.266 14.516 3.922 1 74.88 16 ILE B C 1
ATOM 805 O O . ILE B 1 16 ? -10.102 14.039 2.799 1 74.88 16 ILE B O 1
ATOM 809 N N . ILE B 1 17 ? -9.312 14.867 4.715 1 81.31 17 ILE B N 1
ATOM 810 C CA . ILE B 1 17 ? -7.926 14.719 4.297 1 81.31 17 ILE B CA 1
ATOM 811 C C . ILE B 1 17 ? -7.621 13.242 4.059 1 81.31 17 ILE B C 1
ATOM 813 O O . ILE B 1 17 ? -6.965 12.891 3.072 1 81.31 17 ILE B O 1
ATOM 817 N N . LYS B 1 18 ? -8.141 12.422 4.934 1 79.94 18 LYS B N 1
ATOM 818 C CA . LYS B 1 18 ? -7.969 10.984 4.77 1 79.94 18 LYS B CA 1
ATOM 819 C C . LYS B 1 18 ? -8.539 10.508 3.436 1 79.94 18 LYS B C 1
ATOM 821 O O . LYS B 1 18 ? -7.879 9.766 2.705 1 79.94 18 LYS B O 1
ATOM 826 N N . MET B 1 19 ? -9.664 10.961 3.098 1 73.31 19 MET B N 1
ATOM 827 C CA . MET B 1 19 ? -10.305 10.555 1.853 1 73.31 19 MET B CA 1
ATOM 828 C C . MET B 1 19 ? -9.5 11.023 0.645 1 73.31 19 MET B C 1
ATOM 830 O O . MET B 1 19 ? -9.297 10.266 -0.307 1 73.31 19 MET B O 1
ATOM 834 N N . LYS B 1 20 ? -9.047 12.297 0.711 1 78.75 20 LYS B N 1
ATOM 835 C CA . LYS B 1 20 ? -8.266 12.828 -0.398 1 78.75 20 LYS B CA 1
ATOM 836 C C . LYS B 1 20 ? -6.922 12.109 -0.524 1 78.75 20 LYS B C 1
ATOM 838 O O . LYS B 1 20 ? -6.469 11.828 -1.634 1 78.75 20 LYS B O 1
ATOM 843 N N . LEU B 1 21 ? -6.34 11.836 0.627 1 82.62 21 LEU B N 1
ATOM 844 C CA . LEU B 1 21 ? -5.078 11.102 0.626 1 82.62 21 LEU B CA 1
ATOM 845 C C . LEU B 1 21 ? -5.25 9.727 -0.003 1 82.62 21 LEU B C 1
ATOM 847 O O . LEU B 1 21 ? -4.414 9.297 -0.801 1 82.62 21 LEU B O 1
ATOM 851 N N . THR B 1 22 ? -6.289 9.039 0.387 1 72.69 22 THR B N 1
ATOM 852 C CA . THR B 1 22 ? -6.582 7.727 -0.178 1 72.69 22 THR B CA 1
ATOM 853 C C . THR B 1 22 ? -6.668 7.801 -1.7 1 72.69 22 THR B C 1
ATOM 855 O O . THR B 1 22 ? -6.09 6.969 -2.4 1 72.69 22 THR B O 1
ATOM 858 N N . ASN B 1 23 ? -7.328 8.898 -2.148 1 73.31 23 ASN B N 1
ATOM 859 C CA . ASN B 1 23 ? -7.445 9.102 -3.588 1 73.31 23 ASN B CA 1
ATOM 860 C C . ASN B 1 23 ? -6.082 9.344 -4.23 1 73.31 23 ASN B C 1
ATOM 862 O O . ASN B 1 23 ? -5.797 8.812 -5.305 1 73.31 23 ASN B O 1
ATOM 866 N N . VAL B 1 24 ? -5.293 10.211 -3.66 1 76.5 24 VAL B N 1
ATOM 867 C CA . VAL B 1 24 ? -3.973 10.562 -4.172 1 76.5 24 VAL B CA 1
ATOM 868 C C . VAL B 1 24 ? -3.09 9.32 -4.219 1 76.5 24 VAL B C 1
ATOM 870 O O . VAL B 1 24 ? -2.398 9.078 -5.207 1 76.5 24 VAL B O 1
ATOM 873 N N . PHE B 1 25 ? -3.082 8.547 -3.193 1 74.19 25 PHE B N 1
ATOM 874 C CA . PHE B 1 25 ? -2.268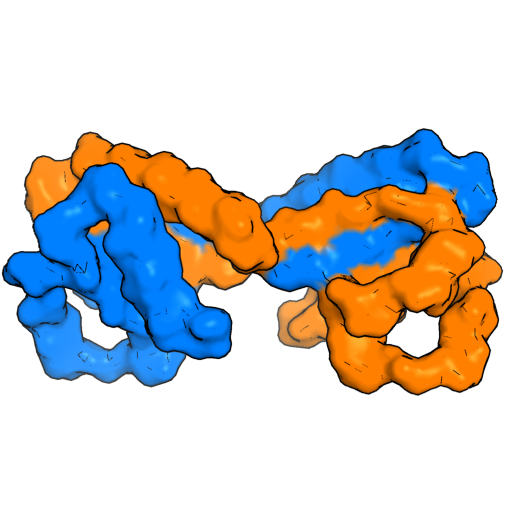 7.336 -3.166 1 74.19 25 PHE B CA 1
ATOM 875 C C . PHE B 1 25 ? -2.693 6.371 -4.266 1 74.19 25 PHE B C 1
ATOM 877 O O . PHE B 1 25 ? -1.856 5.688 -4.855 1 74.19 25 PHE B O 1
ATOM 884 N N . ARG B 1 26 ? -3.934 6.352 -4.402 1 66.62 26 ARG B N 1
ATOM 885 C CA . ARG B 1 26 ? -4.465 5.527 -5.484 1 66.62 26 ARG B CA 1
ATOM 886 C C . ARG B 1 26 ? -3.922 5.98 -6.836 1 66.62 26 ARG B C 1
ATOM 888 O O . ARG B 1 26 ? -3.492 5.156 -7.645 1 66.62 26 ARG B O 1
ATOM 895 N N . LYS B 1 27 ? -3.902 7.344 -6.984 1 67.81 27 LYS B N 1
ATOM 896 C CA . LYS B 1 27 ? -3.451 7.914 -8.25 1 67.81 27 LYS B CA 1
ATOM 897 C C . LYS B 1 27 ? -1.951 7.711 -8.445 1 67.81 27 LYS B C 1
ATOM 899 O O . LYS B 1 27 ? -1.481 7.547 -9.57 1 67.81 27 LYS B O 1
ATOM 904 N N . LEU B 1 28 ? -1.288 7.895 -7.34 1 63.16 28 LEU B N 1
ATOM 905 C CA . LEU B 1 28 ? 0.162 7.742 -7.402 1 63.16 28 LEU B CA 1
ATOM 906 C C . LEU B 1 28 ? 0.553 6.27 -7.477 1 63.16 28 LEU B C 1
ATOM 908 O O . LEU B 1 28 ? 1.736 5.945 -7.598 1 63.16 28 LEU B O 1
ATOM 912 N N . ASN B 1 29 ? -0.393 5.426 -7.562 1 55.12 29 ASN B N 1
ATOM 913 C CA . ASN B 1 29 ? -0.158 3.986 -7.578 1 55.12 29 ASN B CA 1
ATOM 914 C C . ASN B 1 29 ? 0.711 3.547 -6.402 1 55.12 29 ASN B C 1
ATOM 916 O O . ASN B 1 29 ? 1.593 2.701 -6.559 1 55.12 29 ASN B O 1
ATOM 920 N N . ILE B 1 30 ? 0.859 4.492 -5.484 1 50.75 30 ILE B N 1
ATOM 921 C CA . ILE B 1 30 ? 1.62 4.098 -4.305 1 50.75 30 ILE B CA 1
ATOM 922 C C . ILE B 1 30 ? 0.9 2.961 -3.582 1 50.75 30 ILE B C 1
ATOM 924 O O . ILE B 1 30 ? 1.529 2.162 -2.883 1 50.75 30 ILE B O 1
ATOM 928 N N . PRO B 1 31 ? -0.416 2.875 -3.65 1 52.62 31 PRO B N 1
ATOM 929 C CA . PRO B 1 31 ? -1.042 1.83 -2.838 1 52.62 31 PRO B CA 1
ATOM 930 C C . PRO B 1 31 ? -0.614 0.424 -3.252 1 52.62 31 PRO B C 1
ATOM 932 O O . PRO B 1 31 ? -0.023 0.245 -4.32 1 52.62 31 PRO B O 1
ATOM 935 N N . LEU B 1 32 ? -1.093 -0.608 -2.445 1 59.12 32 LEU B N 1
ATOM 936 C CA . LEU B 1 32 ? -1.074 -1.999 -2.887 1 59.12 32 LEU B CA 1
ATOM 937 C C . LEU B 1 32 ? -1.816 -2.16 -4.211 1 59.12 32 LEU B C 1
ATOM 939 O O . LEU B 1 32 ? -3.008 -1.856 -4.297 1 59.12 32 LEU B O 1
ATOM 943 N N . GLU B 1 33 ? -1.152 -2.025 -5.258 1 70.25 33 GLU B N 1
ATOM 944 C CA . GLU B 1 33 ? -1.753 -2.381 -6.539 1 70.25 33 GLU B CA 1
ATOM 945 C C . GLU B 1 33 ? -1.627 -3.877 -6.812 1 70.25 33 GLU B C 1
ATOM 947 O O . GLU B 1 33 ? -0.517 -4.406 -6.898 1 70.25 33 GLU B O 1
ATOM 952 N N . VAL B 1 34 ? -2.844 -4.496 -6.684 1 76.88 34 VAL B N 1
ATOM 953 C CA . VAL B 1 34 ? -2.83 -5.922 -6.996 1 76.88 34 VAL B CA 1
ATOM 954 C C . VAL B 1 34 ? -3.387 -6.148 -8.398 1 76.88 34 VAL B C 1
ATOM 956 O O . VAL B 1 34 ? -4.523 -5.77 -8.695 1 76.88 34 VAL B O 1
ATOM 959 N N . HIS B 1 35 ? -2.623 -6.59 -9.273 1 81.56 35 HIS B N 1
ATOM 960 C CA . HIS B 1 35 ? -3.01 -6.973 -10.625 1 81.56 35 HIS B CA 1
ATOM 961 C C . HIS B 1 35 ? -3.113 -8.484 -10.758 1 81.56 35 HIS B C 1
ATOM 963 O O . HIS B 1 35 ? -2.609 -9.227 -9.914 1 81.56 35 HIS B O 1
ATOM 969 N N . HIS B 1 36 ? -3.939 -8.898 -11.758 1 84.31 36 HIS B N 1
ATOM 970 C CA . HIS B 1 36 ? -4 -10.336 -12.031 1 84.31 36 HIS B CA 1
ATOM 971 C C . HIS B 1 36 ? -3.812 -10.617 -13.516 1 84.31 36 HIS B C 1
ATOM 973 O O . HIS B 1 36 ? -4.133 -9.773 -14.359 1 84.31 36 HIS B O 1
ATOM 979 N N . CYS B 1 37 ? -3.176 -11.734 -13.891 1 85.44 37 CYS B N 1
ATOM 980 C CA . CYS B 1 37 ? -2.992 -12.156 -15.273 1 85.44 37 CYS B CA 1
ATOM 981 C C . CYS B 1 37 ? -2.689 -13.648 -15.352 1 85.44 37 CYS B C 1
ATOM 983 O O . CYS B 1 37 ? -2.582 -14.32 -14.328 1 85.44 37 CYS B O 1
ATOM 985 N N . ALA B 1 38 ? -2.625 -14.141 -16.594 1 88.62 38 ALA B N 1
ATOM 986 C CA . ALA B 1 38 ? -2.178 -15.516 -16.812 1 88.62 38 ALA B CA 1
ATOM 987 C C . ALA B 1 38 ? -0.682 -15.656 -16.547 1 88.62 38 ALA B C 1
ATOM 989 O O . ALA B 1 38 ? 0.07 -14.688 -16.656 1 88.62 38 ALA B O 1
ATOM 990 N N . VAL B 1 39 ? -0.306 -16.922 -16.281 1 89.31 39 VAL B N 1
ATOM 991 C CA . VAL B 1 39 ? 1.082 -17.188 -15.922 1 89.31 39 VAL B CA 1
ATOM 992 C C . VAL B 1 39 ? 2 -16.812 -17.078 1 89.31 39 VAL B C 1
ATOM 994 O O . VAL B 1 39 ? 3.121 -16.344 -16.859 1 89.31 39 VAL B O 1
ATOM 997 N N . SER B 1 40 ? 1.616 -17.062 -18.266 1 87.62 40 SER B N 1
ATOM 998 C CA . SER B 1 40 ? 2.41 -16.703 -19.438 1 87.62 40 SER B CA 1
ATOM 999 C C . SER B 1 40 ? 2.721 -15.211 -19.453 1 87.62 40 SER B C 1
ATOM 1001 O O . SER B 1 40 ? 3.836 -14.805 -19.797 1 87.62 40 SER B O 1
ATOM 1003 N N . GLU B 1 41 ? 1.795 -14.422 -19.141 1 89 41 GLU B N 1
ATOM 1004 C CA . GLU B 1 41 ? 1.98 -12.977 -19.062 1 89 41 GLU B CA 1
ATOM 1005 C C . GLU B 1 41 ? 2.812 -12.594 -17.844 1 89 41 GLU B C 1
ATOM 1007 O O . GLU B 1 41 ? 3.625 -11.664 -17.906 1 89 41 GLU B O 1
ATOM 1012 N N . ALA B 1 42 ? 2.611 -13.281 -16.812 1 90 42 ALA B N 1
ATOM 1013 C CA . ALA B 1 42 ? 3.359 -13.008 -15.594 1 90 42 ALA B CA 1
ATOM 1014 C C . ALA B 1 42 ? 4.859 -13.156 -15.82 1 90 42 ALA B C 1
ATOM 1016 O O . ALA B 1 42 ? 5.656 -12.359 -15.32 1 90 42 ALA B O 1
ATOM 1017 N N . LYS B 1 43 ? 5.219 -14.227 -16.594 1 91.25 43 LYS B N 1
ATOM 1018 C CA . LYS B 1 43 ? 6.629 -14.469 -16.891 1 91.25 43 LYS B CA 1
ATOM 1019 C C . LYS B 1 43 ? 7.277 -13.25 -17.547 1 91.25 43 LYS B C 1
ATOM 1021 O O . LYS B 1 43 ? 8.391 -12.867 -17.172 1 91.25 43 LYS B O 1
ATOM 1026 N N . SER B 1 44 ? 6.613 -12.625 -18.328 1 91.44 44 SER B N 1
ATOM 1027 C CA . SER B 1 44 ? 7.164 -11.508 -19.094 1 91.44 44 SER B CA 1
ATOM 1028 C C . SER B 1 44 ? 7.078 -10.211 -18.312 1 91.44 44 SER B C 1
ATOM 1030 O O . SER B 1 44 ? 7.855 -9.281 -18.547 1 91.44 44 SER B O 1
ATOM 1032 N N . SER B 1 45 ? 6.195 -10.164 -17.359 1 91.25 45 SER B N 1
ATOM 1033 C CA . SER B 1 45 ? 5.938 -8.883 -16.719 1 91.25 45 SER B CA 1
ATOM 1034 C C . SER B 1 45 ? 6.422 -8.891 -15.266 1 91.25 45 SER B C 1
ATOM 1036 O O . SER B 1 45 ? 6.352 -7.867 -14.578 1 91.25 45 SER B O 1
ATOM 1038 N N . ALA B 1 46 ? 6.941 -9.93 -14.805 1 91.94 46 ALA B N 1
ATOM 1039 C CA . ALA B 1 46 ? 7.266 -10.125 -13.391 1 91.94 46 ALA B CA 1
ATOM 1040 C C . ALA B 1 46 ? 8.188 -9.023 -12.883 1 91.94 46 ALA B C 1
ATOM 1042 O O . ALA B 1 46 ? 8.039 -8.555 -11.75 1 91.94 46 ALA B O 1
ATOM 1043 N N . LYS B 1 47 ? 9.039 -8.539 -13.75 1 91.31 47 LYS B N 1
ATOM 1044 C CA . LYS B 1 47 ? 10.047 -7.559 -13.352 1 91.31 47 LYS B CA 1
ATOM 1045 C C . LYS B 1 47 ? 9.398 -6.227 -12.992 1 91.31 47 LYS B C 1
ATOM 1047 O O . LYS B 1 47 ? 10.031 -5.379 -12.352 1 91.31 47 LYS B O 1
ATOM 1052 N N . ASN B 1 48 ? 8.195 -6.035 -13.391 1 87.31 48 ASN B N 1
ATOM 1053 C CA . ASN B 1 48 ? 7.512 -4.77 -13.156 1 87.31 48 ASN B CA 1
ATOM 1054 C C . ASN B 1 48 ? 6.789 -4.762 -11.82 1 87.31 48 ASN B C 1
ATOM 1056 O O . ASN B 1 48 ? 6.145 -3.775 -11.461 1 87.31 48 ASN B O 1
ATOM 1060 N N . TYR B 1 49 ? 6.859 -5.84 -11.109 1 87 49 TYR B N 1
ATOM 1061 C CA . TYR B 1 49 ? 6.125 -5.969 -9.852 1 87 49 TYR B CA 1
ATOM 1062 C C . TYR B 1 49 ? 7.07 -6.242 -8.688 1 87 49 TYR B C 1
ATOM 1064 O O . TYR B 1 49 ? 8.148 -6.809 -8.883 1 87 49 TYR B O 1
ATOM 1072 N N . ASP B 1 50 ? 6.711 -5.824 -7.484 1 84.25 50 ASP B N 1
ATOM 1073 C CA . ASP B 1 50 ? 7.484 -6.082 -6.273 1 84.25 50 ASP B CA 1
ATOM 1074 C C . ASP B 1 50 ? 7.277 -7.516 -5.781 1 84.25 50 ASP B C 1
ATOM 1076 O O . ASP B 1 50 ? 8.195 -8.133 -5.242 1 84.25 50 ASP B O 1
ATOM 1080 N N . LEU B 1 51 ? 6.059 -8.016 -5.941 1 88.44 51 LEU B N 1
ATOM 1081 C CA . LEU B 1 51 ? 5.645 -9.336 -5.469 1 88.44 51 LEU B CA 1
ATOM 1082 C C . LEU B 1 51 ? 4.777 -10.039 -6.508 1 88.44 51 LEU B C 1
ATOM 1084 O O . LEU B 1 51 ? 3.865 -9.43 -7.07 1 88.44 51 LEU B O 1
ATOM 1088 N N . VAL B 1 52 ? 5.16 -11.234 -6.895 1 92.31 52 VAL B N 1
ATOM 1089 C CA . VAL B 1 52 ? 4.348 -12.109 -7.742 1 92.31 52 VAL B CA 1
ATOM 1090 C C . VAL B 1 52 ? 3.887 -13.32 -6.941 1 92.31 52 VAL B C 1
ATOM 1092 O O . VAL B 1 52 ? 4.699 -14 -6.305 1 92.31 52 VAL B O 1
ATOM 1095 N N . VAL B 1 53 ? 2.582 -13.523 -6.93 1 92.88 53 VAL B N 1
ATOM 1096 C CA . VAL B 1 53 ? 1.988 -14.664 -6.242 1 92.88 53 VAL B CA 1
ATOM 1097 C C . VAL B 1 53 ? 1.423 -15.648 -7.266 1 92.88 53 VAL B C 1
ATOM 1099 O O . VAL B 1 53 ? 0.618 -15.273 -8.117 1 92.88 53 VAL B O 1
ATOM 1102 N N . ILE B 1 54 ? 1.852 -16.906 -7.207 1 91.31 54 ILE B N 1
ATOM 1103 C CA . ILE B 1 54 ? 1.475 -17.938 -8.172 1 91.31 54 ILE B CA 1
ATOM 1104 C C . ILE B 1 54 ? 1.364 -19.297 -7.477 1 91.31 54 ILE B C 1
ATOM 1106 O O . ILE B 1 54 ? 1.744 -19.422 -6.312 1 91.31 54 ILE B O 1
ATOM 1110 N N . SER B 1 55 ? 0.79 -20.219 -8.211 1 92.06 55 SER B N 1
ATOM 1111 C CA . SER B 1 55 ? 0.781 -21.594 -7.711 1 92.06 55 SER B CA 1
ATOM 1112 C C . SER B 1 55 ? 2.197 -22.141 -7.578 1 92.06 55 SER B C 1
ATOM 1114 O O . SER B 1 55 ? 3.031 -21.938 -8.461 1 92.06 55 SER B O 1
ATOM 1116 N N . SER B 1 56 ? 2.457 -22.844 -6.465 1 93.5 56 SER B N 1
ATOM 1117 C CA . SER B 1 56 ? 3.77 -23.438 -6.266 1 93.5 56 SER B CA 1
ATOM 1118 C C . SER B 1 56 ? 4.129 -24.375 -7.418 1 93.5 56 SER B C 1
ATOM 1120 O O . SER B 1 56 ? 5.305 -24.562 -7.734 1 93.5 56 SER B O 1
ATOM 1122 N N . ALA B 1 57 ? 3.113 -24.953 -8.008 1 91.88 57 ALA B N 1
ATOM 1123 C CA . ALA B 1 57 ? 3.316 -25.891 -9.102 1 91.88 57 ALA B CA 1
ATOM 1124 C C . ALA B 1 57 ? 3.869 -25.188 -10.344 1 91.88 57 ALA B C 1
ATOM 1126 O O . ALA B 1 57 ? 4.41 -25.828 -11.242 1 91.88 57 ALA B O 1
ATOM 1127 N N . LEU B 1 58 ? 3.771 -23.922 -10.422 1 92.06 58 LEU B N 1
ATOM 1128 C CA . LEU B 1 58 ? 4.148 -23.203 -11.633 1 92.06 58 LEU B CA 1
ATOM 1129 C C . LEU B 1 58 ? 5.375 -22.328 -11.391 1 92.06 58 LEU B C 1
ATOM 1131 O O . LEU B 1 58 ? 5.727 -21.484 -12.227 1 92.06 58 LEU B O 1
ATOM 1135 N N . LEU B 1 59 ? 6.031 -22.406 -10.25 1 92.81 59 LEU B N 1
ATOM 1136 C CA . LEU B 1 59 ? 7.168 -21.562 -9.891 1 92.81 59 LEU B CA 1
ATOM 1137 C C . LEU B 1 59 ? 8.281 -21.688 -10.93 1 92.81 59 LEU B C 1
ATOM 1139 O O . LEU B 1 59 ? 9.031 -20.734 -11.156 1 92.81 59 LEU B O 1
ATOM 1143 N N . GLU B 1 60 ? 8.328 -22.828 -11.57 1 93.38 60 GLU B N 1
ATOM 1144 C CA . GLU B 1 60 ? 9.43 -23.141 -12.477 1 93.38 60 GLU B CA 1
ATOM 1145 C C . GLU B 1 60 ? 9.43 -22.203 -13.68 1 93.38 60 GLU B C 1
ATOM 1147 O O . GLU B 1 60 ? 10.445 -22.062 -14.367 1 93.38 60 GLU B O 1
ATOM 1152 N N . VAL B 1 61 ? 8.32 -21.609 -13.984 1 90.75 61 VAL B N 1
ATOM 1153 C CA . VAL B 1 61 ? 8.219 -20.719 -15.133 1 90.75 61 VAL B CA 1
ATOM 1154 C C . VAL B 1 61 ? 9.18 -19.547 -14.961 1 90.75 61 VAL B C 1
ATOM 1156 O O . VAL B 1 61 ? 9.594 -18.922 -15.938 1 90.75 61 VAL B O 1
ATOM 1159 N N . PHE B 1 62 ? 9.57 -19.188 -13.766 1 92.06 62 PHE B N 1
ATOM 1160 C CA . PHE B 1 62 ? 10.43 -18.031 -13.508 1 92.06 62 PHE B CA 1
ATOM 1161 C C . PHE B 1 62 ? 11.891 -18.469 -13.438 1 92.06 62 PHE B C 1
ATOM 1163 O O . PHE B 1 62 ? 12.781 -17.641 -13.258 1 92.06 62 PHE B O 1
ATOM 1170 N N . ASP B 1 63 ? 12.148 -19.75 -13.531 1 92 63 ASP B N 1
ATOM 1171 C CA . ASP B 1 63 ? 13.516 -20.234 -13.469 1 92 63 ASP B CA 1
ATOM 1172 C C . ASP B 1 63 ? 14.398 -19.547 -14.5 1 92 63 ASP B C 1
ATOM 1174 O O . ASP B 1 63 ? 14.016 -19.422 -15.664 1 92 63 ASP B O 1
ATOM 1178 N N . GLY B 1 64 ? 15.508 -19.062 -14.055 1 91.56 64 GLY B N 1
ATOM 1179 C CA . GLY B 1 64 ? 16.469 -18.453 -14.961 1 91.56 64 GLY B CA 1
ATOM 1180 C C . GLY B 1 64 ? 16.25 -16.969 -15.172 1 91.56 64 GLY B C 1
ATOM 1181 O O . GLY B 1 64 ? 17.047 -16.312 -15.852 1 91.56 64 GLY B O 1
ATOM 1182 N N . LEU B 1 65 ? 15.133 -16.562 -14.711 1 90.44 65 LEU B N 1
ATOM 1183 C CA . LEU B 1 65 ? 14.875 -15.133 -14.844 1 90.44 65 LEU B CA 1
ATOM 1184 C C . LEU B 1 65 ? 15.609 -14.344 -13.758 1 90.44 65 LEU B C 1
ATOM 1186 O O . LEU B 1 65 ? 15.719 -14.805 -12.625 1 90.44 65 LEU B O 1
ATOM 1190 N N . ASP B 1 66 ? 16.203 -13.258 -14.156 1 91.56 66 ASP B N 1
ATOM 1191 C CA . ASP B 1 66 ? 16.844 -12.336 -13.227 1 91.56 66 ASP B CA 1
ATOM 1192 C C . ASP B 1 66 ? 15.844 -11.312 -12.688 1 91.56 66 ASP B C 1
ATOM 1194 O O . ASP B 1 66 ? 15.516 -10.336 -13.359 1 91.56 66 ASP B O 1
ATOM 1198 N N . LEU B 1 67 ? 15.266 -11.539 -11.461 1 90.19 67 LEU B N 1
ATOM 1199 C CA . LEU B 1 67 ? 14.25 -10.695 -10.828 1 90.19 67 LEU B CA 1
ATOM 1200 C C . LEU B 1 67 ? 14.727 -10.195 -9.469 1 90.19 67 LEU B C 1
ATOM 1202 O O . LEU B 1 67 ? 14.148 -10.539 -8.438 1 90.19 67 LEU B O 1
ATOM 1206 N N . PRO B 1 68 ? 15.734 -9.305 -9.445 1 88.94 68 PRO B N 1
ATOM 1207 C CA . PRO B 1 68 ? 16.359 -8.906 -8.188 1 88.94 68 PRO B CA 1
ATOM 1208 C C . PRO B 1 68 ? 15.438 -8.094 -7.289 1 88.94 68 PRO B C 1
ATOM 1210 O O . PRO B 1 68 ? 15.609 -8.086 -6.066 1 88.94 68 PRO B O 1
ATOM 1213 N N . ASN B 1 69 ? 14.508 -7.477 -7.867 1 85.25 69 ASN B N 1
ATOM 1214 C CA . ASN B 1 69 ? 13.641 -6.613 -7.078 1 85.25 69 ASN B CA 1
ATOM 1215 C C . ASN B 1 69 ? 12.234 -7.195 -6.957 1 85.25 69 ASN B C 1
ATOM 1217 O O . ASN B 1 69 ? 11.328 -6.539 -6.445 1 85.25 69 ASN B O 1
ATOM 1221 N N . THR B 1 70 ? 11.961 -8.352 -7.535 1 90.31 70 THR B N 1
ATOM 1222 C CA . THR B 1 70 ? 10.656 -9.008 -7.504 1 90.31 70 THR B CA 1
ATOM 1223 C C . THR B 1 70 ? 10.695 -10.258 -6.629 1 90.31 70 THR B C 1
ATOM 1225 O O . THR B 1 70 ? 11.508 -11.148 -6.859 1 90.31 70 THR B O 1
ATOM 1228 N N . LYS B 1 71 ? 9.883 -10.281 -5.656 1 91.38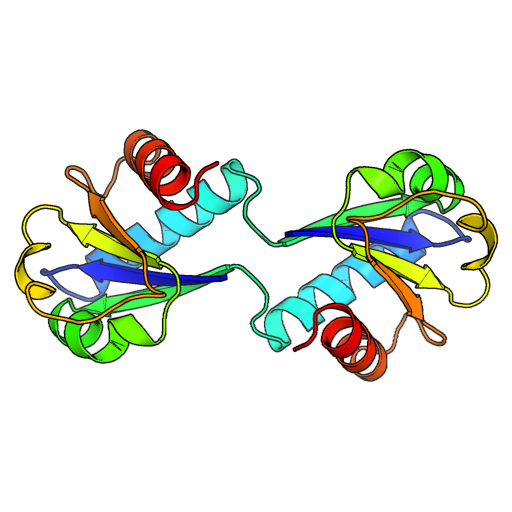 71 LYS B N 1
ATOM 1229 C CA . LYS B 1 71 ? 9.719 -11.492 -4.855 1 91.38 71 LYS B CA 1
ATOM 1230 C C . LYS B 1 71 ? 8.641 -12.398 -5.449 1 91.38 71 LYS B C 1
ATOM 1232 O O . LYS B 1 71 ? 7.578 -11.922 -5.852 1 91.38 71 LYS B O 1
ATOM 1237 N N . ILE B 1 72 ? 8.977 -13.633 -5.566 1 93.88 72 ILE B N 1
ATOM 1238 C CA . ILE B 1 72 ? 8.031 -14.609 -6.094 1 93.88 72 ILE B CA 1
ATOM 1239 C C . ILE B 1 72 ? 7.555 -15.531 -4.969 1 93.88 72 ILE B C 1
ATOM 1241 O O . ILE B 1 72 ? 8.367 -16.141 -4.277 1 93.88 72 ILE B O 1
ATOM 1245 N N . VAL B 1 73 ? 6.238 -15.609 -4.781 1 93.69 73 VAL B N 1
ATOM 1246 C CA . VAL B 1 73 ? 5.648 -16.453 -3.738 1 93.69 73 VAL B CA 1
ATOM 1247 C C . VAL B 1 73 ? 4.789 -17.531 -4.371 1 93.69 73 VAL B C 1
ATOM 1249 O O . VAL B 1 73 ? 3.898 -17.25 -5.172 1 93.69 73 VAL B O 1
ATOM 1252 N N . GLY B 1 74 ? 5.148 -18.703 -4.055 1 93.81 74 GLY B N 1
ATOM 1253 C CA . GLY B 1 74 ? 4.348 -19.844 -4.465 1 93.81 74 GLY B CA 1
ATOM 1254 C C . GLY B 1 74 ? 3.387 -20.312 -3.391 1 93.81 74 GLY B C 1
ATOM 1255 O O . GLY B 1 74 ? 3.779 -20.484 -2.234 1 93.81 74 GLY B O 1
ATOM 1256 N N . LEU B 1 75 ? 2.191 -20.531 -3.828 1 92.75 75 LEU B N 1
ATOM 1257 C CA . LEU B 1 75 ? 1.185 -21.031 -2.9 1 92.75 75 LEU B CA 1
ATOM 1258 C C . LEU B 1 75 ? 0.75 -22.438 -3.285 1 92.75 75 LEU B C 1
ATOM 1260 O O . LEU B 1 75 ? 0.587 -22.75 -4.469 1 92.75 75 LEU B O 1
ATOM 1264 N N . GLN B 1 76 ? 0.647 -23.281 -2.293 1 93.69 76 GLN B N 1
ATOM 1265 C CA . GLN B 1 76 ? 0.096 -24.625 -2.523 1 93.69 76 GLN B CA 1
ATOM 1266 C C . GLN B 1 76 ? -1.424 -24.562 -2.648 1 93.69 76 GLN B C 1
ATOM 1268 O O . GLN B 1 76 ? -2.006 -25.281 -3.471 1 93.69 76 GLN B O 1
ATOM 1273 N N . ASN B 1 77 ? -1.996 -23.797 -1.771 1 91.81 77 ASN B N 1
ATOM 1274 C CA . ASN B 1 77 ? -3.438 -23.578 -1.805 1 91.81 77 ASN B CA 1
ATOM 1275 C C . ASN B 1 77 ? -3.768 -22.109 -2.053 1 91.81 77 ASN B C 1
ATOM 1277 O O . ASN B 1 77 ? -3.672 -21.281 -1.143 1 91.81 77 ASN B O 1
ATOM 1281 N N . LEU B 1 78 ? -4.293 -21.828 -3.219 1 86.62 78 LEU B N 1
ATOM 1282 C CA . LEU B 1 78 ? -4.504 -20.453 -3.652 1 86.62 78 LEU B CA 1
ATOM 1283 C C . LEU B 1 78 ? -5.711 -19.844 -2.951 1 86.62 78 LEU B C 1
ATOM 1285 O O . LEU B 1 78 ? -5.906 -18.625 -2.996 1 86.62 78 LEU B O 1
ATOM 1289 N N . LEU B 1 79 ? -6.363 -20.625 -2.266 1 85.81 79 LEU B N 1
ATOM 1290 C CA . LEU B 1 79 ? -7.562 -20.125 -1.607 1 85.81 79 LEU B CA 1
ATOM 1291 C C . LEU B 1 79 ? -7.312 -19.906 -0.118 1 85.81 79 LEU B C 1
ATOM 1293 O O . LEU B 1 79 ? -8.172 -19.375 0.588 1 85.81 79 LEU B O 1
ATOM 1297 N N . SER B 1 80 ? -6.191 -20.281 0.28 1 90.5 80 SER B N 1
ATOM 1298 C CA . SER B 1 80 ? -5.891 -20.203 1.706 1 90.5 80 SER B CA 1
ATOM 1299 C C . SER B 1 80 ? -5.305 -18.844 2.076 1 90.5 80 SER B C 1
ATOM 1301 O O . SER B 1 80 ? -4.133 -18.562 1.799 1 90.5 80 SER B O 1
ATOM 1303 N N . GLU B 1 81 ? -6.031 -18.078 2.877 1 86.5 81 GLU B N 1
ATOM 1304 C CA . GLU B 1 81 ? -5.543 -16.781 3.326 1 86.5 81 GLU B CA 1
ATOM 1305 C C . GLU B 1 81 ? -4.445 -16.938 4.375 1 86.5 81 GLU B C 1
ATOM 1307 O O . GLU B 1 81 ? -3.537 -16.109 4.461 1 86.5 81 GLU B O 1
ATOM 1312 N N . LYS B 1 82 ? -4.574 -18.031 5.133 1 89.31 82 LYS B N 1
ATOM 1313 C CA . LYS B 1 82 ? -3.551 -18.281 6.145 1 89.31 82 LYS B CA 1
ATOM 1314 C C . LYS B 1 82 ? -2.186 -18.5 5.5 1 89.31 82 LYS B C 1
ATOM 1316 O O . LYS B 1 82 ? -1.194 -17.891 5.91 1 89.31 82 LYS B O 1
ATOM 1321 N N . GLU B 1 83 ? -2.213 -19.375 4.594 1 93.19 83 GLU B N 1
ATOM 1322 C CA . GLU B 1 83 ? -0.961 -19.625 3.885 1 93.19 83 GLU B CA 1
ATOM 1323 C C . GLU B 1 83 ? -0.45 -18.359 3.197 1 93.19 83 GLU B C 1
ATOM 1325 O O . GLU B 1 83 ? 0.746 -18.062 3.242 1 93.19 83 GLU B O 1
ATOM 1330 N N . MET B 1 84 ? -1.334 -17.594 2.523 1 89.5 84 MET B N 1
ATOM 1331 C CA . MET B 1 84 ? -0.968 -16.344 1.873 1 89.5 84 MET B CA 1
ATOM 1332 C C . MET B 1 84 ? -0.304 -15.391 2.863 1 89.5 84 MET B C 1
ATOM 1334 O O . MET B 1 84 ? 0.751 -14.828 2.574 1 89.5 84 MET B O 1
ATOM 1338 N N . THR B 1 85 ? -0.942 -15.281 3.994 1 85 85 THR B N 1
ATOM 1339 C CA . THR B 1 85 ? -0.434 -14.383 5.02 1 85 85 THR B CA 1
ATOM 1340 C C . THR B 1 85 ? 0.967 -14.797 5.461 1 85 85 THR B C 1
ATOM 1342 O O . THR B 1 85 ? 1.873 -13.961 5.535 1 85 85 THR B O 1
ATOM 1345 N N . GLU B 1 86 ? 1.131 -16 5.648 1 89.06 86 GLU B N 1
ATOM 1346 C CA . GLU B 1 86 ? 2.41 -16.531 6.121 1 89.06 86 GLU B CA 1
ATOM 1347 C C . GLU B 1 86 ? 3.508 -16.328 5.082 1 89.06 86 GLU B C 1
ATOM 1349 O O . GLU B 1 86 ? 4.578 -15.812 5.395 1 89.06 86 GLU B O 1
ATOM 1354 N N . LYS B 1 87 ? 3.232 -16.719 3.918 1 90.62 87 LYS B N 1
ATOM 1355 C CA . LYS B 1 87 ? 4.254 -16.688 2.873 1 90.62 87 LYS B CA 1
ATOM 1356 C C . LYS B 1 87 ? 4.586 -15.266 2.457 1 90.62 87 LYS B C 1
ATOM 1358 O O . LYS B 1 87 ? 5.746 -14.945 2.186 1 90.62 87 LYS B O 1
ATOM 1363 N N . ILE B 1 88 ? 3.584 -14.453 2.4 1 85.88 88 ILE B N 1
ATOM 1364 C CA . ILE B 1 88 ? 3.812 -13.062 2.023 1 85.88 88 ILE B CA 1
ATOM 1365 C C . ILE B 1 88 ? 4.582 -12.344 3.131 1 85.88 88 ILE B C 1
ATOM 1367 O O . ILE B 1 88 ? 5.512 -11.586 2.855 1 85.88 88 ILE B O 1
ATOM 1371 N N . SER B 1 89 ? 4.215 -12.625 4.367 1 80.69 89 SER B N 1
ATOM 1372 C CA . SER B 1 89 ? 4.949 -12.039 5.484 1 80.69 89 SER B CA 1
ATOM 1373 C C . SER B 1 89 ? 6.422 -12.438 5.441 1 80.69 89 SER B C 1
ATOM 1375 O O . SER B 1 89 ? 7.297 -11.602 5.684 1 80.69 89 SER B O 1
ATOM 1377 N N . GLU B 1 90 ? 6.621 -13.664 5.18 1 85.12 90 GLU B N 1
ATOM 1378 C CA . GLU B 1 90 ? 7.988 -14.164 5.066 1 85.12 90 GLU B CA 1
ATOM 1379 C C . GLU B 1 90 ? 8.734 -13.461 3.934 1 85.12 90 GLU B C 1
ATOM 1381 O O . GLU B 1 90 ? 9.875 -13.023 4.113 1 85.12 90 GLU B O 1
ATOM 1386 N N . ALA B 1 91 ? 8.086 -13.383 2.76 1 83.56 91 ALA B N 1
ATOM 1387 C CA . ALA B 1 91 ? 8.695 -12.789 1.578 1 83.56 91 ALA B CA 1
ATOM 1388 C C . ALA B 1 91 ? 9.031 -11.312 1.818 1 83.56 91 ALA B C 1
ATOM 1390 O O . ALA B 1 91 ? 10.047 -10.812 1.335 1 83.56 91 ALA B O 1
ATOM 1391 N N . LEU B 1 92 ? 8.188 -10.68 2.594 1 76.62 92 LEU B N 1
ATOM 1392 C CA . LEU B 1 92 ? 8.352 -9.25 2.795 1 76.62 92 LEU B CA 1
ATOM 1393 C C . LEU B 1 92 ? 9.156 -8.969 4.062 1 76.62 92 LEU B C 1
ATOM 1395 O O . LEU B 1 92 ? 9.492 -7.82 4.352 1 76.62 92 LEU B O 1
ATOM 1399 N N . GLY B 1 93 ? 9.453 -10.039 4.742 1 75.88 93 GLY B N 1
ATOM 1400 C CA . GLY B 1 93 ? 10.227 -9.898 5.965 1 75.88 93 GLY B CA 1
ATOM 1401 C C . GLY B 1 93 ? 9.445 -9.258 7.094 1 75.88 93 GLY B C 1
ATOM 1402 O O . GLY B 1 93 ? 9.977 -8.414 7.82 1 75.88 93 GLY B O 1
ATOM 1403 N N . LEU B 1 94 ? 8.281 -9.445 7.086 1 66.12 94 LEU B N 1
ATOM 1404 C CA . LEU B 1 94 ? 7.406 -8.945 8.141 1 66.12 94 LEU B CA 1
ATOM 1405 C C . LEU B 1 94 ? 7.363 -9.906 9.32 1 66.12 94 LEU B C 1
ATOM 1407 O O . LEU B 1 94 ? 7.582 -11.109 9.148 1 66.12 94 LEU B O 1
#

Radius of gyration: 18.89 Å; Cα contacts (8 Å, |Δi|>4): 333; chains: 2; bounding box: 31×52×40 Å

pLDDT: mean 83.13, std 10.28, range [50.69, 93.88]

Nearest PDB structures (foldseek):
  7thq-assembly2_A  TM=5.584E-01  e=9.485E-01  Pseudomonas protegens Pf-5
  6o6e-assembly1_B  TM=5.554E-01  e=1.016E+00  Pseudomonas protegens Pf-5
  7thq-assembly1_B  TM=5.667E-01  e=1.337E+00  Pseudomonas protegens Pf-5
  6ulu-assembly1_A  TM=3.121E-01  e=2.480E+00  Salmonella enterica subsp. enterica serovar Typhimurium
  6veb-assembly1_A  TM=3.003E-01  e=1.643E+00  Salmonella enterica subsp. enterica

Secondary structure (DSSP, 8-state):
-EEEEEESS-HHHHHHHHHHHHHHHHHTT-S-EEEEEEHHHHHHHGGG-SEEEEEGGGGGGGTT---TT-EEEEES-TT-HHHHHHHHHHHHT-/-EEEEEESS-HHHHHHHHHHHHHHHHHTT-S-EEEEEEHHHHHHHGGG-SEEEEEGGGGGGGTT---TT-EEEEES-TT-HHHHHHHHHHHHT-

Solvent-accessible surface area (backbone atoms only — not comparable to full-atom values): 10110 Å² total; per-residue (Å²): 76,37,33,35,19,27,19,86,89,29,61,65,65,5,46,53,33,32,53,50,47,54,51,38,33,55,71,65,57,51,28,66,40,70,40,60,36,34,40,76,56,37,62,76,45,43,76,79,22,44,33,36,40,31,45,45,89,53,53,68,74,53,65,89,59,90,46,92,72,30,44,78,44,60,31,90,54,76,80,38,57,66,59,50,44,52,54,50,30,57,75,69,68,100,75,37,32,36,19,26,18,85,92,29,60,66,63,5,46,53,34,31,53,49,48,54,50,38,33,55,72,65,56,52,27,66,40,70,40,61,35,35,40,76,56,38,62,76,45,44,75,79,22,46,32,36,39,31,45,45,90,55,53,69,72,52,62,90,60,89,45,92,72,31,46,76,44,61,32,91,53,78,82,38,56,66,58,50,45,51,52,49,30,58,76,70,67,99

Sequence (188 aa):
MKVLAACGSGMGSSQIIKMKLTNVFRKLNIPLEVHHCAVSEAKSSAKNYDLVVISSALLEVFDGLDLPNTKIVGLQNLLSEKEMTEKISEALGLMKVLAACGSGMGSSQIIKMKLTNVFRKLNIPLEVHHCAVSEAKSSAKNYDLVVISSALLEVFDGLDLPNTKIVGLQNLLSEKEMTEKISEALGL

Foldseek 3Di:
DDDFQDDDPDDVVSVVVVVVVVVVCVVVVVDPDDDDDDPVVCLVCQLVDQEAEEAPVCVCSNPPPDNPRYHYFHDPDPPDVVRVVVRVCVSVVD/DDDFQDDDVDDVVSVVVVVVVVVVCVVVVVDPDDDDDDPVVCLVCQLVDQEAEEAPVCVCSNPPPDRPRYHYFHDPDPVDVVRVVVRVCVSVVD

InterPro domains:
  IPR003501 Phosphotransferase system, EIIB component, type 2/3 [PF02302] (2-89)
  IPR013011 Phosphotransferase system, EIIB component, type 2 [PS51099] (1-94)
  IPR036095 PTS system IIB component-like superfamily [SSF52794] (1-91)

Organism: NCBI:txid638301